Protein 1FCY (pdb70)

InterPro domains:
  IPR000536 Nuclear hormone receptor, ligand-binding domain [PF00104] (228-398)
  IPR000536 Nuclear hormone receptor, ligand-binding domain [PS51843] (185-419)
  IPR000536 Nuclear hormone receptor, ligand-binding domain [SM00430] (232-390)
  IPR001628 Zinc finger, nuclear hormone receptor-type [PF00105] (89-157)
  IPR001628 Zinc finger, nuclear hormone receptor-type [PR00047] (90-106)
  IPR001628 Zinc finger, nuclear hormone receptor-type [PR00047] (106-121)
  IPR001628 Zinc finger, nuclear hormone receptor-type [PR00047] (139-147)
  IPR001628 Zinc finger, nuclear hormone receptor-type [PR00047] (147-155)
  IPR001628 Zinc finger, nuclear hormone receptor-type [PS00031] (90-116)
  IPR001628 Zinc finger, nuclear hormone receptor-type [PS51030] (87-162)
  IPR001628 Zinc finger, nuclear hormone receptor-type [SM00399] (87-158)
  IPR001723 Nuclear hormone receptor [PR00398] (151-161)
  IPR001723 Nuclear hormone receptor [PR00398] (233-254)
  IPR001723 Nuclear hormone receptor [PR00398] (254-270)
  IPR001723 Nuclear hormone receptor [PR00398] (321-336)
  IPR001723 Nuclear hormone receptor [PR00398] (378-395)
  IPR003078 Retinoic acid receptor [PR01292] (62-79)
  IPR003078 Retinoic acid receptor [PR01292] (156-169)
  IPR003078 Retinoic acid receptor [PR01292] (178-202)
  IPR003078 Retinoic acid receptor [PR01292] (203-219)

Organism: Homo sapiens (NCBI:txid9606)

Sequence (236 aa):
ASPQLEELITKVSKAHQETFPSLCQLGKYTTNSSADHRVQLDLGLWDKFSELATKCIIKIVEFAKRLPGFTGLSIADQITLLKAACLDILMLRICTRYTPEQDTMTFSDGLTLNRTQMHNAGFGPLTDLVFAFAGQLLPLEMDDTETGLLSAICLICCGDRMDLEEPEKVDKLQEPLLEALRLYARRRRPSQPYMFPRMLMKITDLRGISTKGAERAITLKMEIPGPMPPLIREMLE

Nearest PDB structures (foldseek):
  1fcx-assembly1_A  TM=1.004E+00  e=7.529E-35  Homo sapiens
  5m24-assembly1_A  TM=1.002E+00  e=1.078E-33  Homo sapiens
  4dm6-assembly2_B  TM=9.921E-01  e=2.923E-31  Homo sapiens
  4jyi-assembly1_A  TM=9.957E-01  e=1.186E-30  Homo sapiens
  3a9e-assembly1_B  TM=9.936E-01  e=2.880E-30  Homo sapiens

Solvent-accessible surface area: 11474 Å² total; per-residue (Å²): 141,37,97,138,16,56,96,16,11,80,99,0,12,109,0,3,84,91,9,16,40,25,48,120,125,30,64,94,93,106,40,140,39,41,25,121,143,107,63,125,25,24,81,51,7,16,90,54,34,6,84,14,18,28,119,21,10,75,88,0,47,82,0,0,107,93,3,56,37,0,81,51,4,34,132,48,0,10,84,30,0,19,58,39,0,4,32,7,0,24,9,1,4,19,3,42,4,23,17,59,141,111,43,14,0,0,17,50,63,0,5,10,1,47,67,27,5,0,22,0,0,2,18,1,123,14,1,61,82,1,4,56,15,0,18,112,14,75,77,5,121,37,39,58,13,0,9,0,0,0,0,0,5,4,0,0,12,14,101,32,157,115,22,110,77,54,143,91,0,65,129,37,34,82,48,4,54,105,0,0,113,51,40,2,101,125,87,26,103,102,76,69,159,16,30,56,125,0,49,123,30,25,97,68,0,80,35,13,12,79,96,7,44,98,22,10,116,58,9,92,149,42,14,118,34,105,9,34,95,64,12,131,96,20,45,179

Radius of gyration: 17.68 Å; Cα contacts (8 Å, |Δi|>4): 300; chains: 1; bounding box: 39×34×53 Å

Foldseek 3Di:
DDPVLVVLLVQLLVLLCVLAPALVPADADEDPPQAPDADQADVVLLVVVLVLLVSSLVSLLSSQVSRPCLVVFPPVQNLLLSLLCVLLLVLLRQLSQADPVQCWTAGPNNYIGHLSSVCRNQCPPLRVVSNVLSVVVVVLVDDSSLSSLLSNLSRLALPGPPGPCSVSSVVSNVSSLVSNQVVSCVVPVPCNCSSVVSNVSSVVSSVSSVVVLVSQVVSCVVHDHDRDPVVVSSSD

Secondary structure (DSSP, 8-state):
--HHHHHHHHHHHHHHHHHS--GGGS--B---TT-SS--S--HHHHHHHHHHHHHHHHHHHHHHHTSTTGGGS-HHHHHHHHHHHHHHHHHHHHHHTEETTTTEEE-TT-BEEEHHHHIIIIIGGGHHHHHHHHHHHGGG---HHHHHHHHHHHHS-TTSTT-S-HHHHHHHHHHHHHHHHHHHHHH-TT-TTHHHHHHHHHHHHHHHHHHHHHHHHHHHTTSSSPPPHHHHHHH-

B-factor: mean 25.99, std 9.24, range [14.48, 106.38]

GO terms:
  GO:0000785 chromatin (C, IDA)
  GO:1990837 sequence-specific double-stranded DNA binding (F, IDA)
  GO:0005654 nucleoplasm (C, TAS)
  GO:0005515 protein binding (F, IPI)
  GO:0032526 response to retinoic acid (P, IDA)
  GO:0048384 retinoic acid receptor signaling pathway (P, IDA)
  GO:0060070 canonical Wnt signaling pathway (P, TAS)
  GO:0008361 regulation of cell size (P, TAS)
  GO:0005654 nucleoplasm (C, IDA)
  GO:0005634 nucleus (C, IDA)
  GO:0005634 nucleus (C, EXP)
  GO:0005737 cytoplasm (C, EXP)

Structure (mmCIF, N/CA/C/O backbone):
data_1FCY
#
_entry.id   1FCY
#
_cell.length_a   59.849
_cell.length_b   59.849
_cell.length_c   155.158
_cell.angle_alpha   90.00
_cell.angle_beta   90.00
_cell.angle_gamma   90.00
#
_symmetry.space_group_name_H-M   'P 41 21 2'
#
loop_
_entity.id
_entity.type
_entity.pdbx_description
1 polymer 'RETINOIC ACID RECEPTOR GAMMA-1'
2 non-polymer '6-(5,5,8,8-TETRAMETHYL-5,6,7,8-TETRAHYDRO-NAPHTALENE-2-CARBONYL)-NAPHTALENE-2-CARBOXYLIC ACID'
3 non-polymer DODECYL-ALPHA-D-MALTOSIDE
4 water water
#
loop_
_atom_site.group_PDB
_atom_site.id
_atom_site.type_symbol
_atom_site.label_atom_id
_atom_site.label_alt_id
_atom_site.label_comp_id
_atom_site.label_asym_id
_atom_site.label_entity_id
_atom_site.label_seq_id
_atom_site.pdbx_PDB_ins_code
_atom_site.Cartn_x
_atom_site.Cartn_y
_atom_site.Cartn_z
_atom_site.occupancy
_atom_site.B_iso_or_equiv
_atom_site.auth_seq_id
_atom_site.auth_comp_id
_atom_site.auth_asym_id
_atom_site.auth_atom_id
_atom_site.pdbx_PDB_model_num
ATOM 1 N N . ALA A 1 1 ? 30.377 0.345 118.016 1.00 43.40 182 ALA A N 1
ATOM 2 C CA . ALA A 1 1 ? 31.714 -0.151 118.382 1.00 44.77 182 ALA A CA 1
ATOM 3 C C . ALA A 1 1 ? 32.631 1.020 118.684 1.00 38.30 182 ALA A C 1
ATOM 4 O O . ALA A 1 1 ? 33.017 1.036 119.857 1.00 40.59 182 ALA A O 1
ATOM 6 N N . SER A 1 2 ? 32.967 1.991 117.881 1.00 35.15 183 SER A N 1
ATOM 7 C CA . SER A 1 2 ? 33.932 2.969 118.327 1.00 31.19 183 SER A CA 1
ATOM 8 C C . SER A 1 2 ? 33.511 4.381 117.939 1.00 25.89 183 SER A C 1
ATOM 9 O O . SER A 1 2 ? 33.333 4.756 116.779 1.00 23.49 183 SER A O 1
ATOM 12 N N . PRO A 1 3 ? 33.313 5.241 118.946 1.00 25.47 184 PRO A N 1
ATOM 13 C CA . PRO A 1 3 ? 32.887 6.630 118.650 1.00 25.96 184 PRO A CA 1
ATOM 14 C C . PRO A 1 3 ? 33.865 7.353 117.743 1.00 23.85 184 PRO A C 1
ATOM 15 O O . PRO A 1 3 ? 33.516 8.145 116.867 1.00 24.95 184 PRO A O 1
ATOM 19 N N . GLN A 1 4 ? 35.166 7.115 117.885 1.00 26.16 185 GLN A N 1
ATOM 20 C CA . GLN A 1 4 ? 36.221 7.722 117.123 1.00 26.24 185 GLN A CA 1
ATOM 21 C C . GLN A 1 4 ? 36.105 7.374 115.653 1.00 23.40 185 GLN A C 1
ATOM 22 O O . GLN A 1 4 ? 36.232 8.201 114.757 1.00 24.30 185 GLN A O 1
ATOM 28 N N . LEU A 1 5 ? 35.772 6.119 115.396 1.00 21.30 186 LEU A N 1
ATOM 29 C CA . LEU A 1 5 ? 35.585 5.681 113.990 1.00 21.00 186 LEU A CA 1
ATOM 30 C C . LEU A 1 5 ? 34.353 6.277 113.371 1.00 19.24 186 LEU A C 1
ATOM 31 O O . LEU A 1 5 ? 34.372 6.664 112.233 1.00 18.76 186 LEU A O 1
ATOM 36 N N . GLU A 1 6 ? 33.278 6.400 114.176 1.00 18.49 187 GLU A N 1
ATOM 37 C CA . GLU A 1 6 ? 32.064 7.004 113.649 1.00 18.61 187 GLU A CA 1
ATOM 38 C C . GLU A 1 6 ? 32.349 8.450 113.274 1.00 19.33 187 GLU A C 1
ATOM 39 O O . GLU A 1 6 ? 31.858 8.973 112.263 1.00 19.87 187 GLU A O 1
ATOM 45 N N . GLU A 1 7 ? 33.101 9.168 114.105 1.00 20.42 188 GLU A N 1
ATOM 46 C CA . GLU A 1 7 ? 33.430 10.561 113.835 1.00 22.49 188 GLU A CA 1
ATOM 47 C C . GLU A 1 7 ? 34.275 10.696 112.583 1.00 21.65 188 GLU A C 1
ATOM 48 O O . GLU A 1 7 ? 34.076 11.616 111.804 1.00 23.43 188 GLU A O 1
ATOM 54 N N . LEU A 1 8 ? 35.178 9.748 112.360 1.00 19.94 189 LEU A N 1
ATOM 55 C CA . LEU A 1 8 ? 36.009 9.764 111.169 1.00 20.14 189 LEU A CA 1
ATOM 56 C C . LEU A 1 8 ? 35.143 9.623 109.913 1.00 19.56 189 LEU A C 1
ATOM 57 O O . LEU A 1 8 ? 35.328 10.302 108.919 1.00 21.63 189 LEU A O 1
ATOM 62 N N . ILE A 1 9 ? 34.184 8.692 110.005 1.00 19.48 190 ILE A N 1
ATOM 63 C CA . ILE A 1 9 ? 33.266 8.511 108.862 1.00 19.43 190 ILE A CA 1
ATOM 64 C C . ILE A 1 9 ? 32.572 9.831 108.537 1.00 20.11 190 ILE A C 1
ATOM 65 O O . ILE A 1 9 ? 32.528 10.235 107.368 1.00 24.09 190 ILE A O 1
ATOM 70 N N . THR A 1 10 ? 32.005 10.489 109.534 1.00 21.52 191 THR A N 1
ATOM 71 C CA . THR A 1 10 ? 31.231 11.724 109.440 1.00 23.26 191 THR A CA 1
ATOM 72 C C . THR A 1 10 ? 32.145 12.796 108.829 1.00 23.34 191 THR A C 1
ATOM 73 O O . THR A 1 10 ? 31.798 13.511 107.872 1.00 24.67 191 THR A O 1
ATOM 77 N N . LYS A 1 11 ? 33.380 12.886 109.363 1.00 22.73 192 LYS A N 1
ATOM 78 C CA . LYS A 1 11 ? 34.308 13.904 108.882 1.00 22.29 192 LYS A CA 1
ATOM 79 C C . LYS A 1 11 ? 34.677 13.705 107.411 1.00 21.57 192 LYS A C 1
ATOM 80 O O . LYS A 1 11 ? 34.687 14.648 106.637 1.00 22.94 192 LYS A O 1
ATOM 86 N N . VAL A 1 1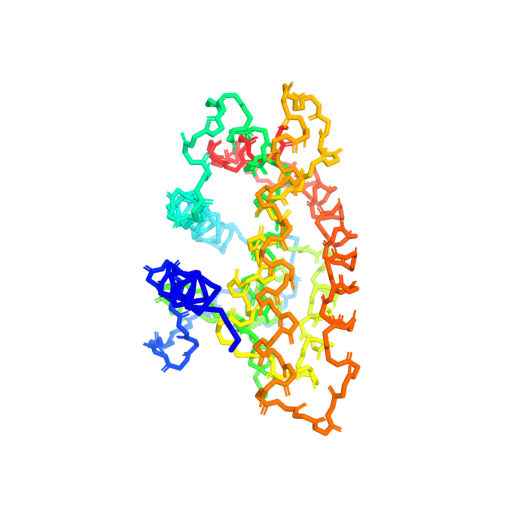2 ? 34.958 12.484 107.017 1.00 20.96 193 VAL A N 1
ATOM 87 C CA . VAL A 1 12 ? 35.365 12.240 105.636 1.00 20.90 193 VAL A CA 1
ATOM 88 C C . VAL A 1 12 ? 34.178 12.441 104.711 1.00 21.78 193 VAL A C 1
ATOM 89 O O . VAL A 1 12 ? 34.319 13.023 103.619 1.00 23.51 193 VAL A O 1
ATOM 93 N N . SER A 1 13 ? 33.007 11.965 105.115 1.00 22.59 194 SER A N 1
ATOM 94 C CA . SER A 1 13 ? 31.816 12.171 104.315 1.00 24.25 194 SER A CA 1
ATOM 95 C C . SER A 1 13 ? 31.543 13.632 104.083 1.00 25.30 194 SER A C 1
ATOM 96 O O . SER A 1 13 ? 31.310 14.044 102.927 1.00 26.89 194 SER A O 1
ATOM 99 N N . LYS A 1 14 ? 31.575 14.434 105.130 1.00 24.44 195 LYS A N 1
ATOM 100 C CA . LYS A 1 14 ? 31.330 15.888 104.975 1.00 25.66 195 LYS A CA 1
ATOM 101 C C . LYS A 1 14 ? 32.393 16.539 104.112 1.00 24.33 195 LYS A C 1
ATOM 102 O O . LYS A 1 14 ? 32.092 17.381 103.251 1.00 24.56 195 LYS A O 1
ATOM 113 N N . ALA A 1 15 ? 33.671 16.147 104.285 1.00 22.99 196 ALA A N 1
ATOM 114 C CA . ALA A 1 15 ? 34.724 16.754 103.457 1.00 22.42 196 ALA A CA 1
ATOM 115 C C . ALA A 1 15 ? 34.520 16.457 101.975 1.00 22.14 196 ALA A C 1
ATOM 116 O O . ALA A 1 15 ? 34.736 17.305 101.108 1.00 21.36 196 ALA A O 1
ATOM 118 N N . HIS A 1 16 ? 34.097 15.236 101.685 1.00 22.55 197 HIS A N 1
ATOM 119 C CA . HIS A 1 16 ? 33.802 14.873 100.297 1.00 23.27 197 HIS A CA 1
ATOM 120 C C . HIS A 1 16 ? 32.649 15.687 99.748 1.00 23.22 197 HIS A C 1
ATOM 121 O O . HIS A 1 16 ? 32.754 16.293 98.676 1.00 22.34 197 HIS A O 1
ATOM 128 N N . GLN A 1 17 ? 31.574 15.691 100.512 1.00 24.11 198 GLN A N 1
ATOM 129 C CA . GLN A 1 17 ? 30.373 16.377 99.968 1.00 27.84 198 GLN A CA 1
ATOM 130 C C . GLN A 1 17 ? 30.667 17.851 99.758 1.00 25.21 198 GLN A C 1
ATOM 131 O O . GLN A 1 17 ? 30.215 18.430 98.742 1.00 26.51 198 GLN A O 1
ATOM 137 N N . GLU A 1 18 ? 31.431 18.450 100.675 1.00 23.47 199 GLU A N 1
ATOM 138 C CA . GLU A 1 18 ? 31.676 19.896 100.609 1.00 23.03 199 GLU A CA 1
ATOM 139 C C . GLU A 1 18 ? 32.715 20.246 99.573 1.00 20.88 199 GLU A C 1
ATOM 140 O O . GLU A 1 18 ? 32.861 21.458 99.258 1.00 25.55 199 GLU A O 1
ATOM 146 N N . THR A 1 19 ? 33.406 19.279 98.998 1.00 19.28 200 THR A N 1
ATOM 147 C CA . THR A 1 19 ? 34.349 19.525 97.898 1.00 19.33 200 THR A CA 1
ATOM 148 C C . THR A 1 19 ? 33.923 18.881 96.593 1.00 19.32 200 THR A C 1
ATOM 149 O O . THR A 1 19 ? 34.664 18.964 95.590 1.00 19.68 200 THR A O 1
ATOM 153 N N . PHE A 1 20 ? 32.755 18.252 96.563 1.00 19.61 201 PHE A N 1
ATOM 154 C CA . PHE A 1 20 ? 32.303 17.480 95.423 1.00 19.77 201 PHE A CA 1
ATOM 155 C C . PHE A 1 20 ? 30.800 17.320 95.418 1.00 20.59 201 PHE A C 1
ATOM 156 O O . PHE A 1 20 ? 30.247 16.412 95.968 1.00 25.00 201 PHE A O 1
ATOM 164 N N . PRO A 1 21 ? 30.097 18.255 94.790 1.00 24.14 202 PRO A N 1
ATOM 165 C CA . PRO A 1 21 ? 28.633 18.107 94.736 1.00 26.63 202 PRO A CA 1
ATOM 166 C C . PRO A 1 21 ? 28.139 16.824 94.060 1.00 25.02 202 PRO A C 1
ATOM 167 O O . PRO A 1 21 ? 28.760 16.308 93.174 1.00 25.46 202 PRO A O 1
ATOM 171 N N . SER A 1 22 ? 26.972 16.363 94.541 1.00 31.38 203 SER A N 1
ATOM 172 C CA . SER A 1 22 ? 26.401 15.143 93.996 1.00 33.53 203 SER A CA 1
ATOM 173 C C . SER A 1 22 ? 25.686 15.555 92.708 1.00 33.90 203 SER A C 1
ATOM 174 O O . SER A 1 22 ? 25.290 16.704 92.581 1.00 34.24 203 SER A O 1
ATOM 177 N N . LEU A 1 23 ? 25.605 14.532 91.867 1.00 34.44 204 LEU A N 1
ATOM 178 C CA . LEU A 1 23 ? 25.007 14.632 90.538 1.00 34.85 204 LEU A CA 1
ATOM 179 C C . LEU A 1 23 ? 23.618 15.228 90.711 1.00 39.56 204 LEU A C 1
ATOM 180 O O . LEU A 1 23 ? 23.146 16.094 89.978 1.00 44.20 204 LEU A O 1
ATOM 185 N N . CYS A 1 24 ? 22.943 14.735 91.749 1.00 42.54 205 CYS A N 1
ATOM 186 C CA . CYS A 1 24 ? 21.570 15.169 91.978 1.00 46.96 205 CYS A CA 1
ATOM 187 C C . CYS A 1 24 ? 21.444 16.646 92.326 1.00 47.75 205 CYS A C 1
ATOM 188 O O . CYS A 1 24 ? 20.381 17.214 92.047 1.00 52.30 205 CYS A O 1
ATOM 191 N N . GLN A 1 25 ? 22.435 17.258 92.923 1.00 46.41 206 GLN A N 1
ATOM 192 C CA . GLN A 1 25 ? 22.453 18.626 93.385 1.00 46.10 206 GLN A CA 1
ATOM 193 C C . GLN A 1 25 ? 22.808 19.605 92.268 1.00 43.54 206 GLN A C 1
ATOM 194 O O . GLN A 1 25 ? 22.684 20.812 92.457 1.00 50.01 206 GLN A O 1
ATOM 200 N N . LEU A 1 26 ? 23.276 19.074 91.132 1.00 38.60 207 LEU A N 1
ATOM 201 C CA . LEU A 1 26 ? 23.722 20.015 90.102 1.00 34.58 207 LEU A CA 1
ATOM 202 C C . LEU A 1 26 ? 22.708 20.338 89.027 1.00 34.14 207 LEU A C 1
ATOM 203 O O . LEU A 1 26 ? 21.967 19.463 88.574 1.00 38.55 207 LEU A O 1
ATOM 208 N N . GLY A 1 27 ? 22.703 21.598 88.603 1.00 35.61 208 GLY A N 1
ATOM 209 C CA . GLY A 1 27 ? 21.858 22.034 87.516 1.00 34.56 208 GLY A CA 1
ATOM 210 C C . GLY A 1 27 ? 22.682 21.831 86.242 1.00 33.53 208 GLY A C 1
ATOM 211 O O . GLY A 1 27 ? 23.671 22.477 85.900 1.00 32.00 208 GLY A O 1
ATOM 212 N N . LYS A 1 28 ? 22.235 20.823 85.505 1.00 31.10 209 LYS A N 1
ATOM 213 C CA . LYS A 1 28 ? 22.964 20.364 84.333 1.00 29.21 209 LYS A CA 1
ATOM 214 C C . LYS A 1 28 ? 22.781 21.368 83.206 1.00 29.14 209 LYS A C 1
ATOM 215 O O . LYS A 1 28 ? 21.719 21.951 83.033 1.00 33.35 209 LYS A O 1
ATOM 221 N N . TYR A 1 29 ? 23.797 21.548 82.388 1.00 26.61 210 TYR A N 1
ATOM 222 C CA . TYR A 1 29 ? 23.619 22.274 81.116 1.00 26.79 210 TYR A CA 1
ATOM 223 C C . TYR A 1 29 ? 24.506 21.596 80.084 1.00 25.29 210 TYR A C 1
ATOM 224 O O . TYR A 1 29 ? 25.437 20.851 80.427 1.00 23.82 210 TYR A O 1
ATOM 233 N N . THR A 1 30 ? 24.300 21.887 78.804 1.00 25.36 211 THR A N 1
ATOM 234 C CA . THR A 1 30 ? 24.996 21.253 77.734 1.00 24.63 211 THR A CA 1
ATOM 235 C C . THR A 1 30 ? 25.689 22.243 76.819 1.00 24.24 211 THR A C 1
ATOM 236 O O . THR A 1 30 ? 25.526 23.466 76.943 1.00 25.53 211 THR A O 1
ATOM 240 N N . THR A 1 31 ? 26.467 21.708 75.895 1.00 23.45 212 THR A N 1
ATOM 241 C CA . THR A 1 31 ? 27.076 22.462 74.812 1.00 24.51 212 THR A CA 1
ATOM 242 C C . THR A 1 31 ? 26.830 21.750 73.501 1.00 23.90 212 THR A C 1
ATOM 243 O O . THR A 1 31 ? 26.692 20.525 73.522 1.00 25.78 212 THR A O 1
ATOM 247 N N . ASN A 1 32 ? 26.760 22.477 72.379 1.00 25.58 213 ASN A N 1
ATOM 248 C CA . ASN A 1 32 ? 26.655 21.804 71.078 1.00 25.86 213 ASN A CA 1
ATOM 249 C C . ASN A 1 32 ? 28.027 21.646 70.433 1.00 26.00 213 ASN A C 1
ATOM 250 O O . ASN A 1 32 ? 28.136 21.248 69.265 1.00 28.18 213 ASN A O 1
ATOM 255 N N . SER A 1 33 ? 29.127 21.912 71.112 1.00 25.49 214 SER A N 1
ATOM 256 C CA . SER A 1 33 ? 30.435 21.774 70.504 1.00 26.74 214 SER A CA 1
ATOM 257 C C . SER A 1 33 ? 30.780 20.314 70.176 1.00 26.30 214 SER A C 1
ATOM 258 O O . SER A 1 33 ? 30.701 19.464 71.046 1.00 25.81 214 SER A O 1
ATOM 261 N N . SER A 1 34 ? 31.180 20.093 68.953 1.00 28.99 215 SER A N 1
ATOM 262 C CA . SER A 1 34 ? 31.579 18.827 68.351 1.00 28.20 215 SER A CA 1
ATOM 263 C C . SER A 1 34 ? 30.866 17.627 68.950 1.00 28.15 215 SER A C 1
ATOM 264 O O . SER A 1 34 ? 31.485 16.720 69.551 1.00 34.82 215 SER A O 1
ATOM 269 N N . ALA A 1 35 ? 29.540 17.657 68.844 1.00 32.21 216 ALA A N 1
ATOM 270 C CA . ALA A 1 35 ? 28.673 16.840 69.690 1.00 32.27 216 ALA A CA 1
ATOM 271 C C . ALA A 1 35 ? 28.367 15.501 69.022 1.00 34.94 216 ALA A C 1
ATOM 272 O O . ALA A 1 35 ? 28.008 14.528 69.704 1.00 35.40 216 ALA A O 1
ATOM 274 N N . ASP A 1 36 ? 28.484 15.450 67.706 1.00 37.00 217 ASP A N 1
ATOM 275 C CA . ASP A 1 36 ? 27.978 14.277 66.999 1.00 39.55 217 ASP A CA 1
ATOM 276 C C . ASP A 1 36 ? 29.081 13.497 66.275 1.00 39.56 217 ASP A C 1
ATOM 277 O O . ASP A 1 36 ? 28.772 12.426 65.734 1.00 48.03 217 ASP A O 1
ATOM 282 N N . HIS A 1 37 ? 30.326 13.986 66.226 1.00 37.04 218 HIS A N 1
ATOM 283 C CA . HIS A 1 37 ? 31.397 13.227 65.568 1.00 36.28 218 HIS A CA 1
ATOM 284 C C . HIS A 1 37 ? 32.705 13.343 66.356 1.00 31.59 218 HIS A C 1
ATOM 285 O O . HIS A 1 37 ? 33.032 14.415 66.861 1.00 29.98 218 HIS A O 1
ATOM 298 N N . ARG A 1 38 ? 33.463 12.267 66.530 1.00 27.78 219 ARG A N 1
ATOM 299 C CA . ARG A 1 38 ? 34.767 12.319 67.186 1.00 27.16 219 ARG A CA 1
ATOM 300 C C . ARG A 1 38 ? 35.790 12.968 66.255 1.00 25.96 219 ARG A C 1
ATOM 301 O O . ARG A 1 38 ? 35.879 12.717 65.044 1.00 29.32 219 ARG A O 1
ATOM 309 N N . VAL A 1 39 ? 36.586 13.822 66.846 1.00 24.93 220 VAL A N 1
ATOM 310 C CA . VAL A 1 39 ? 37.725 14.491 66.275 1.00 25.14 220 VAL A CA 1
ATOM 311 C C . VAL A 1 39 ? 38.939 14.362 67.201 1.00 24.44 220 VAL A C 1
ATOM 312 O O . VAL A 1 39 ? 38.822 13.985 68.354 1.00 23.52 220 VAL A O 1
ATOM 316 N N . GLN A 1 40 ? 40.109 14.67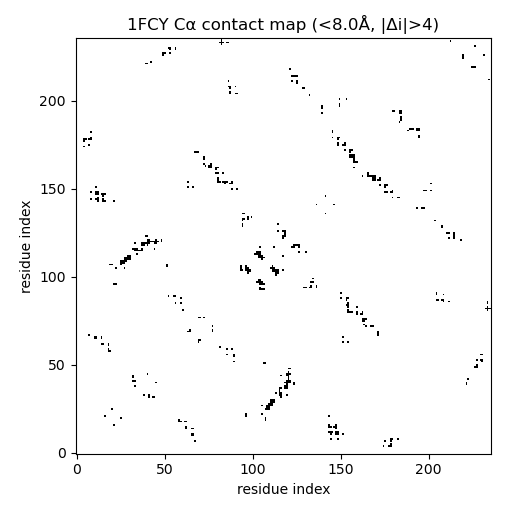7 66.668 1.00 25.78 221 GLN A N 1
ATOM 317 C CA . GLN A 1 40 ? 41.306 14.525 67.462 1.00 26.57 221 GLN A CA 1
ATOM 318 C C . GLN A 1 40 ? 41.230 15.325 68.769 1.00 26.53 221 GLN A C 1
ATOM 319 O O . GLN A 1 40 ? 41.513 14.771 69.833 1.00 25.08 221 GLN A O 1
ATOM 325 N N . LEU A 1 41 ? 40.839 16.585 68.665 1.00 24.97 222 LEU A N 1
ATOM 326 C CA . LEU A 1 41 ? 40.712 17.472 69.817 1.00 24.02 222 LEU A CA 1
ATOM 327 C C . LEU A 1 41 ? 39.888 18.702 69.429 1.00 25.81 222 LEU A C 1
ATOM 328 O O . LEU A 1 41 ? 40.165 19.326 68.425 1.00 29.25 222 LEU A O 1
ATOM 333 N N . ASP A 1 42 ? 38.896 19.043 70.228 1.00 22.52 223 ASP A N 1
ATOM 334 C CA . ASP A 1 42 ? 38.161 20.302 70.067 1.00 22.51 223 ASP A CA 1
ATOM 335 C C . ASP A 1 42 ? 38.712 21.255 71.114 1.00 22.65 223 ASP A C 1
ATOM 336 O O . ASP A 1 42 ? 38.605 21.063 72.331 1.00 22.41 223 ASP A O 1
ATOM 341 N N . LEU A 1 43 ? 39.369 22.300 70.659 1.00 23.48 224 LEU A N 1
ATOM 342 C CA . LEU A 1 43 ? 40.086 23.169 71.582 1.00 24.39 224 LEU A CA 1
ATOM 343 C C . LEU A 1 43 ? 39.157 23.929 72.517 1.00 23.34 224 LEU A C 1
ATOM 344 O O . LEU A 1 43 ? 39.591 24.194 73.652 1.00 23.86 224 LEU A O 1
ATOM 349 N N . GLY A 1 44 ? 37.948 24.246 72.079 1.00 23.32 225 GLY A N 1
ATOM 350 C CA . GLY A 1 44 ? 37.017 24.922 73.004 1.00 23.39 225 GLY A CA 1
ATOM 351 C C . GLY A 1 44 ? 36.638 23.941 74.128 1.00 22.50 225 GLY A C 1
ATOM 352 O O . GLY A 1 44 ? 36.567 24.381 75.283 1.00 23.55 225 GLY A O 1
ATOM 353 N N . LEU A 1 45 ? 36.386 22.662 73.813 1.00 21.53 226 LEU A N 1
ATOM 354 C CA . LEU A 1 45 ? 36.097 21.722 74.886 1.00 19.61 226 LEU A CA 1
ATOM 355 C C . LEU A 1 45 ? 37.351 21.483 75.727 1.00 19.17 226 LEU A C 1
ATOM 356 O O . LEU A 1 45 ? 37.217 21.393 76.965 1.00 19.17 226 LEU A O 1
ATOM 361 N N . TRP A 1 46 ? 38.520 21.387 75.147 1.00 19.63 227 TRP A N 1
ATOM 362 C CA . TRP A 1 46 ? 39.741 21.234 75.950 1.00 19.15 227 TRP A CA 1
ATOM 363 C C . TRP A 1 46 ? 39.904 22.394 76.913 1.00 20.02 227 TRP A C 1
ATOM 364 O O . TRP A 1 46 ? 40.222 22.202 78.063 1.00 20.25 227 TRP A O 1
ATOM 375 N N . ASP A 1 47 ? 39.701 23.618 76.459 1.00 22.08 228 ASP A N 1
ATOM 376 C CA . ASP A 1 47 ? 39.886 24.760 77.360 1.00 23.54 228 ASP A CA 1
ATOM 377 C C . ASP A 1 47 ? 38.935 24.667 78.522 1.00 23.00 228 ASP A C 1
ATOM 378 O O . ASP A 1 47 ? 39.329 24.868 79.665 1.00 23.90 228 ASP A O 1
ATOM 383 N N . LYS A 1 48 ? 37.673 24.345 78.302 1.00 21.59 229 LYS A N 1
ATOM 384 C CA . LYS A 1 48 ? 36.768 24.218 79.442 1.00 21.47 229 LYS A CA 1
ATOM 385 C C . LYS A 1 48 ? 37.094 23.026 80.331 1.00 19.91 229 LYS A C 1
ATOM 386 O O . LYS A 1 48 ? 37.047 23.153 81.559 1.00 20.12 229 LYS A O 1
ATOM 394 N N . PHE A 1 49 ? 37.414 21.884 79.723 1.00 19.44 230 PHE A N 1
ATOM 395 C CA . PHE A 1 49 ? 37.746 20.649 80.475 1.00 18.10 230 PHE A CA 1
ATOM 396 C C . PHE A 1 49 ? 38.920 20.887 81.398 1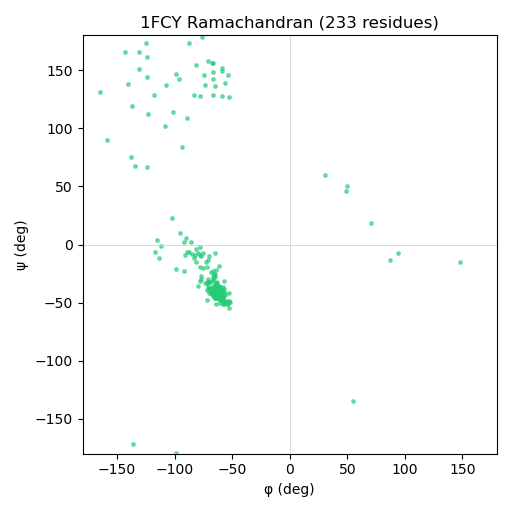.00 17.82 230 PHE A C 1
ATOM 397 O O . PHE A 1 49 ? 38.958 20.525 82.562 1.00 18.08 230 PHE A O 1
ATOM 405 N N . SER A 1 50 ? 39.948 21.524 80.819 1.00 18.92 231 SER A N 1
ATOM 406 C CA . SER A 1 50 ? 41.177 21.720 81.573 1.00 19.18 231 SER A CA 1
ATOM 407 C C . SER A 1 50 ? 40.977 22.739 82.669 1.00 19.16 231 SER A C 1
ATOM 408 O O . SER A 1 50 ? 41.571 22.586 83.744 1.00 18.69 231 SER A O 1
ATOM 411 N N . GLU A 1 51 ? 40.172 23.774 82.461 1.00 19.06 232 GLU A N 1
ATOM 412 C CA . GLU A 1 51 ? 39.807 24.692 83.515 1.00 19.43 232 GLU A CA 1
ATOM 413 C C . GLU A 1 51 ? 39.066 24.001 84.660 1.00 18.97 232 GLU A C 1
ATOM 414 O O . GLU A 1 51 ? 39.355 24.223 85.852 1.00 20.13 232 GLU A O 1
ATOM 425 N N . LEU A 1 52 ? 38.120 23.162 84.299 1.00 17.60 233 LEU A N 1
ATOM 426 C CA . LEU A 1 52 ? 37.383 22.405 85.304 1.00 17.67 233 LEU A CA 1
ATOM 427 C C . LEU A 1 52 ? 38.303 21.436 86.041 1.00 17.29 233 LEU A C 1
ATOM 428 O O . LEU A 1 52 ? 38.167 21.251 87.268 1.00 17.58 233 LEU A O 1
ATOM 433 N N . ALA A 1 53 ? 39.255 20.808 85.359 1.00 17.08 234 ALA A N 1
ATOM 434 C CA . ALA A 1 53 ? 40.231 19.942 86.033 1.00 16.95 234 ALA A CA 1
ATOM 435 C C . ALA A 1 53 ? 41.047 20.730 87.049 1.00 16.45 234 ALA A C 1
ATOM 436 O O . ALA A 1 53 ? 41.238 20.252 88.167 1.00 17.55 234 ALA A O 1
ATOM 438 N N . THR A 1 54 ? 41.591 21.898 86.693 1.00 16.66 235 THR A N 1
ATOM 439 C CA . THR A 1 54 ? 42.295 22.721 87.673 1.00 17.67 235 THR A CA 1
ATOM 440 C C . THR A 1 54 ? 41.463 22.971 88.911 1.00 17.12 235 THR A C 1
ATOM 441 O O . THR A 1 54 ? 41.909 22.854 90.058 1.00 17.22 235 THR A O 1
ATOM 445 N N . LYS A 1 55 ? 40.219 23.399 88.721 1.00 17.18 236 LYS A N 1
ATOM 446 C CA . LYS A 1 55 ? 39.369 23.688 89.863 1.00 17.75 236 LYS A CA 1
ATOM 447 C C . LYS A 1 55 ? 39.179 22.452 90.746 1.00 18.12 236 LYS A C 1
ATOM 448 O O . LYS A 1 55 ? 39.202 22.570 91.964 1.00 18.65 236 LYS A O 1
ATOM 454 N N . CYS A 1 56 ? 38.983 21.306 90.070 1.00 17.20 237 CYS A N 1
ATOM 455 C CA . CYS A 1 56 ? 38.837 20.065 90.889 1.00 16.89 237 CYS A CA 1
ATOM 456 C C . CYS A 1 56 ? 40.093 19.633 91.604 1.00 16.35 237 CYS A C 1
ATOM 457 O O . CYS A 1 56 ? 40.037 19.141 92.699 1.00 16.94 237 CYS A O 1
ATOM 460 N N . ILE A 1 57 ? 41.278 19.904 90.987 1.00 16.98 238 ILE A N 1
ATOM 461 C CA . ILE A 1 57 ? 42.528 19.633 91.705 1.00 16.36 238 ILE A CA 1
ATOM 462 C C . ILE A 1 57 ? 42.559 20.444 93.018 1.00 15.97 238 ILE A C 1
ATOM 463 O O . ILE A 1 57 ? 42.924 19.884 94.050 1.00 17.09 238 ILE A O 1
ATOM 468 N N . ILE A 1 58 ? 42.202 21.704 92.974 1.00 17.26 239 ILE A N 1
ATOM 469 C CA . ILE A 1 58 ? 42.176 22.516 94.189 1.00 18.61 239 ILE A CA 1
ATOM 470 C C . ILE A 1 58 ? 41.172 21.945 95.158 1.00 18.36 239 ILE A C 1
ATOM 471 O O . ILE A 1 58 ? 41.468 21.874 96.345 1.00 18.79 239 ILE A O 1
ATOM 476 N N . LYS A 1 59 ? 40.017 21.468 94.754 1.00 18.15 240 LYS A N 1
ATOM 477 C CA . LYS A 1 59 ? 39.049 20.855 95.634 1.00 17.74 240 LYS A CA 1
ATOM 478 C C . LYS A 1 59 ? 39.611 19.562 96.215 1.00 16.62 240 LYS A C 1
ATOM 479 O O . LYS A 1 59 ? 39.314 19.282 97.398 1.00 17.23 240 LYS A O 1
ATOM 485 N N . ILE A 1 60 ? 40.372 18.767 95.480 1.00 16.29 241 ILE A N 1
ATOM 486 C CA . ILE A 1 60 ? 40.954 17.554 96.019 1.00 16.04 241 ILE A CA 1
ATOM 487 C C . ILE A 1 60 ? 41.995 17.890 97.078 1.00 16.65 241 ILE A C 1
ATOM 488 O O . ILE A 1 60 ? 42.088 17.207 98.117 1.00 16.53 241 ILE A O 1
ATOM 493 N N . VAL A 1 61 ? 42.800 18.914 96.889 1.00 17.05 242 VAL A N 1
ATOM 494 C CA . VAL A 1 61 ? 43.706 19.387 97.911 1.00 17.25 242 VAL A CA 1
ATOM 495 C C . VAL A 1 61 ? 42.943 19.801 99.173 1.00 17.12 242 VAL A C 1
ATOM 496 O O . VAL A 1 61 ? 43.328 19.425 100.281 1.00 17.94 242 VAL A O 1
ATOM 500 N N . GLU A 1 62 ? 41.837 20.536 98.992 1.00 17.24 243 GLU A N 1
ATOM 501 C CA . GLU A 1 62 ? 41.004 20.966 100.130 1.00 17.91 243 GLU A CA 1
ATOM 502 C C . GLU A 1 62 ? 40.439 19.767 100.873 1.00 17.41 243 GLU A C 1
ATOM 503 O O . GLU A 1 62 ? 40.412 19.725 102.112 1.00 18.68 243 GLU A O 1
ATOM 514 N N . PHE A 1 63 ? 39.957 18.789 100.101 1.00 16.74 244 PHE A N 1
ATOM 515 C CA . PHE A 1 63 ? 39.477 17.537 100.682 1.00 16.27 244 PHE A CA 1
ATOM 516 C C . PHE A 1 63 ? 40.578 16.860 101.509 1.00 16.21 244 PHE A C 1
ATOM 517 O O . PHE A 1 63 ? 40.356 16.466 102.652 1.00 17.24 244 PHE A O 1
ATOM 525 N N . ALA A 1 64 ? 41.749 16.749 100.877 1.00 16.83 245 ALA A N 1
ATOM 526 C CA . ALA A 1 64 ? 42.877 16.074 101.553 1.00 16.48 245 ALA A CA 1
ATOM 527 C C . ALA A 1 64 ? 43.181 16.722 102.895 1.00 18.14 245 ALA A C 1
ATOM 528 O O . ALA A 1 64 ? 43.393 16.022 103.905 1.00 17.67 245 ALA A O 1
ATOM 530 N N . LYS A 1 65 ? 43.188 18.048 102.911 1.00 18.99 246 LYS A N 1
ATOM 531 C CA . LYS A 1 65 ? 43.574 18.736 104.179 1.00 19.59 246 LYS A CA 1
ATOM 532 C C . LYS A 1 65 ? 42.535 18.607 105.265 1.00 20.37 246 LYS A C 1
ATOM 533 O O . LYS A 1 65 ? 42.839 18.884 106.412 1.00 22.05 246 LYS A O 1
ATOM 539 N N . ARG A 1 66 ? 41.332 18.165 104.939 1.00 20.30 247 ARG A N 1
ATOM 540 C CA . ARG A 1 66 ? 40.306 17.860 105.918 1.00 21.46 247 ARG A CA 1
ATOM 541 C C . ARG A 1 66 ? 40.343 16.435 106.425 1.00 20.12 247 ARG A C 1
ATOM 542 O O . ARG A 1 66 ? 39.568 16.065 107.312 1.00 23.77 247 ARG A O 1
ATOM 550 N N . LEU A 1 67 ? 41.209 15.587 105.847 1.00 19.23 248 LEU A N 1
ATOM 551 C CA . LEU A 1 67 ? 41.307 14.217 106.314 1.00 20.00 248 LEU A CA 1
ATOM 552 C C . LEU A 1 67 ? 42.122 14.164 107.591 1.00 19.73 248 LEU A C 1
ATOM 553 O O . LEU A 1 67 ? 43.232 14.680 107.607 1.00 20.18 248 LEU A O 1
ATOM 558 N N . PRO A 1 68 ? 41.597 13.555 108.637 1.00 23.58 249 PRO A N 1
ATOM 559 C CA . PRO A 1 68 ? 42.337 13.543 109.881 1.00 25.62 249 PRO A CA 1
ATOM 560 C C . PRO A 1 68 ? 43.782 13.026 109.719 1.00 24.17 249 PRO A C 1
ATOM 561 O O . PRO A 1 68 ? 44.053 12.028 109.078 1.00 25.55 249 PRO A O 1
ATOM 565 N N . GLY A 1 69 ? 44.684 13.883 110.229 1.00 24.57 250 GLY A N 1
ATOM 566 C CA . GLY A 1 69 ? 46.088 13.615 110.244 1.00 22.46 250 GLY A CA 1
ATOM 567 C C . GLY A 1 69 ? 46.859 14.023 109.016 1.00 21.19 250 GLY A C 1
ATOM 568 O O . GLY A 1 69 ? 48.087 14.078 109.035 1.00 22.57 250 GLY A O 1
ATOM 569 N N . PHE A 1 70 ? 46.199 14.356 107.904 1.00 20.99 251 PHE A N 1
ATOM 570 C CA . PHE A 1 70 ? 46.919 14.622 106.676 1.00 19.56 251 PHE A CA 1
ATOM 571 C C . PHE A 1 70 ? 47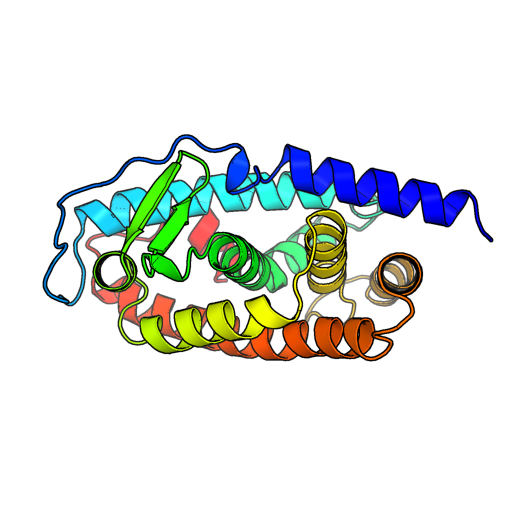.876 15.797 106.830 1.00 20.15 251 PHE A C 1
ATOM 572 O O . PHE A 1 70 ? 49.023 15.773 106.383 1.00 20.94 251 PHE A O 1
ATOM 580 N N . THR A 1 71 ? 47.403 16.876 107.506 1.00 20.46 252 THR A N 1
ATOM 581 C CA . THR A 1 71 ? 48.261 18.058 107.695 1.00 22.22 252 THR A CA 1
ATOM 582 C C . THR A 1 71 ? 49.335 17.860 108.745 1.00 22.74 252 THR A C 1
ATOM 583 O O . THR A 1 71 ? 50.230 18.698 108.892 1.00 25.90 252 THR A O 1
ATOM 587 N N . GLY A 1 72 ? 49.305 16.751 109.474 1.00 23.58 253 GLY A N 1
ATOM 588 C CA . GLY A 1 72 ? 50.416 16.389 110.331 1.00 25.34 253 GLY A CA 1
ATOM 589 C C . GLY A 1 72 ? 51.524 15.631 109.621 1.00 24.62 253 GLY A C 1
ATOM 590 O O . GLY A 1 72 ? 52.595 15.425 110.225 1.00 27.38 253 GLY A O 1
ATOM 591 N N . LEU A 1 73 ? 51.348 15.213 108.361 1.00 22.44 254 LEU A N 1
ATOM 592 C CA . LEU A 1 73 ? 52.449 14.724 107.530 1.00 21.88 254 LEU A CA 1
ATOM 593 C C . LEU A 1 73 ? 53.331 15.892 107.146 1.00 21.98 254 LEU A C 1
ATOM 594 O O . LEU A 1 73 ? 52.913 17.033 107.128 1.00 23.55 254 LEU A O 1
ATOM 599 N N . SER A 1 74 ? 54.557 15.643 106.804 1.00 22.74 255 SER A N 1
ATOM 600 C CA . SER A 1 74 ? 55.397 16.706 106.277 1.00 23.36 255 SER A CA 1
ATOM 601 C C . SER A 1 74 ? 54.771 17.318 105.016 1.00 22.34 255 SER A C 1
ATOM 602 O O . SER A 1 74 ? 54.032 16.657 104.272 1.00 20.25 255 SER A O 1
ATOM 605 N N . ILE A 1 75 ? 55.065 18.578 104.765 1.00 21.51 256 ILE A N 1
ATOM 606 C CA . ILE A 1 75 ? 54.508 19.219 103.554 1.00 20.97 256 ILE A CA 1
ATOM 607 C C . ILE A 1 75 ? 54.990 18.496 102.304 1.00 19.93 256 ILE A C 1
ATOM 608 O O . ILE A 1 75 ? 54.209 18.274 101.398 1.00 19.78 256 ILE A O 1
ATOM 613 N N . ALA A 1 76 ? 56.244 18.028 102.353 1.00 20.13 257 ALA A N 1
ATOM 614 C CA . ALA A 1 76 ? 56.737 17.237 101.230 1.00 19.87 257 ALA A CA 1
ATOM 615 C C . ALA A 1 76 ? 55.908 15.982 101.011 1.00 18.25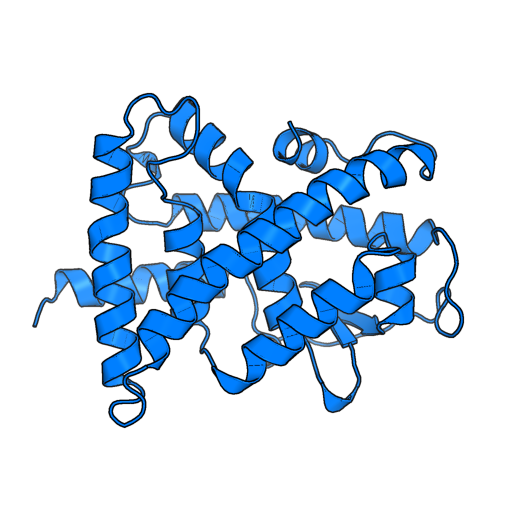 257 ALA A C 1
ATOM 616 O O . ALA A 1 76 ? 55.542 15.645 99.877 1.00 18.77 257 ALA A O 1
ATOM 618 N N . ASP A 1 77 ? 55.634 15.236 102.071 1.00 19.03 258 ASP A N 1
ATOM 619 C CA . ASP A 1 77 ? 54.786 14.041 101.920 1.00 19.20 258 ASP A CA 1
ATOM 620 C C . ASP A 1 77 ? 53.362 14.383 101.480 1.00 19.23 258 ASP A C 1
ATOM 621 O O . ASP A 1 77 ? 52.783 13.619 100.693 1.00 18.25 258 ASP A O 1
ATOM 626 N N . GLN A 1 78 ? 52.745 15.457 101.978 1.00 18.07 259 GLN A N 1
ATOM 627 C CA . GLN A 1 78 ? 51.425 15.886 101.495 1.00 18.03 259 GLN A CA 1
ATOM 628 C C . GLN A 1 78 ? 51.457 16.056 99.986 1.00 16.50 259 GLN A C 1
ATOM 629 O O . GLN A 1 78 ? 50.592 15.582 99.263 1.00 16.31 259 GLN A O 1
ATOM 635 N N . ILE A 1 79 ? 52.462 16.785 99.490 1.00 17.18 260 ILE A N 1
ATOM 636 C CA . ILE A 1 79 ? 52.614 17.042 98.069 1.00 17.07 260 ILE A CA 1
ATOM 637 C C . ILE A 1 79 ? 52.894 15.742 97.303 1.00 16.81 260 ILE A C 1
ATOM 638 O O . ILE A 1 79 ? 52.283 15.501 96.242 1.00 16.74 260 ILE A O 1
ATOM 643 N N . THR A 1 80 ? 53.747 14.874 97.796 1.00 17.14 261 THR A N 1
ATOM 644 C CA . THR A 1 80 ? 53.975 13.578 97.112 1.00 17.86 261 THR A CA 1
ATOM 645 C C . THR A 1 80 ? 52.709 12.757 97.000 1.00 17.29 261 THR A C 1
ATOM 646 O O . THR A 1 80 ? 52.416 12.213 95.931 1.00 17.00 261 THR A O 1
ATOM 650 N N . LEU A 1 81 ? 51.934 12.675 98.075 1.00 16.10 262 LEU A N 1
ATOM 651 C CA . LEU A 1 81 ? 50.700 11.921 98.004 1.00 16.40 262 LEU A CA 1
ATOM 652 C C . LEU A 1 81 ? 49.727 12.560 97.033 1.00 15.88 262 LEU A C 1
ATOM 653 O O . LEU A 1 81 ? 49.069 11.827 96.277 1.00 15.83 262 LEU A O 1
ATOM 658 N N . LEU A 1 82 ? 49.564 13.872 97.037 1.00 15.47 263 LEU A N 1
ATOM 659 C CA . LEU A 1 82 ? 48.646 14.528 96.114 1.00 15.64 263 LEU A CA 1
ATOM 660 C C . LEU A 1 82 ? 49.103 14.315 94.672 1.00 15.81 263 LEU A C 1
ATOM 661 O O . LEU A 1 82 ? 48.256 14.012 93.825 1.00 16.48 263 LEU A O 1
ATOM 666 N N . LYS A 1 83 ? 50.395 14.470 94.370 1.00 15.81 264 LYS A N 1
ATOM 667 C CA . LYS A 1 83 ? 50.840 14.237 93.023 1.00 16.58 264 LYS A CA 1
ATOM 668 C C . LYS A 1 83 ? 50.565 12.808 92.577 1.00 16.53 264 LYS A C 1
ATOM 669 O O . LYS A 1 83 ? 50.273 12.596 91.395 1.00 17.81 264 LYS A O 1
ATOM 675 N N . ALA A 1 84 ? 50.706 11.861 93.491 1.00 15.91 265 ALA A N 1
ATOM 676 C CA . ALA A 1 84 ? 50.588 10.462 93.086 1.00 16.23 265 ALA A CA 1
ATOM 677 C C . ALA A 1 84 ? 49.141 10.043 92.890 1.00 16.09 265 ALA A C 1
ATOM 678 O O . ALA A 1 84 ? 48.924 9.116 92.130 1.00 18.58 265 ALA A O 1
ATOM 680 N N . ALA A 1 85 ? 48.188 10.679 93.579 1.00 16.30 266 ALA A N 1
ATOM 681 C CA . ALA A 1 85 ? 46.813 10.224 93.569 1.00 15.97 266 ALA A CA 1
ATOM 682 C C . ALA A 1 85 ? 45.806 11.177 92.879 1.00 15.70 266 ALA A C 1
ATOM 683 O O . ALA A 1 85 ? 44.668 10.776 92.671 1.00 16.17 266 ALA A O 1
ATOM 685 N N . CYS A 1 86 ? 46.220 12.401 92.582 1.00 15.81 267 CYS A N 1
ATOM 686 C CA . CYS A 1 86 ? 45.177 13.327 92.122 1.00 15.94 267 CYS A CA 1
ATOM 687 C C . CYS A 1 86 ? 44.535 12.862 90.833 1.00 15.72 267 CYS A C 1
ATOM 688 O O . CYS A 1 86 ? 43.337 13.039 90.691 1.00 16.08 267 CYS A O 1
ATOM 693 N N . LEU A 1 87 ? 45.287 12.285 89.883 1.00 14.65 268 LEU A N 1
ATOM 694 C CA . LEU A 1 87 ? 44.608 11.853 88.649 1.00 15.17 268 LEU A CA 1
ATOM 695 C C . LEU A 1 87 ? 43.641 10.698 88.919 1.00 14.48 268 LEU A C 1
ATOM 696 O O . LEU A 1 87 ? 42.549 10.641 88.351 1.00 15.89 268 LEU A O 1
ATOM 701 N N . ASP A 1 88 ? 44.032 9.777 89.806 1.00 15.23 269 ASP A N 1
ATOM 702 C CA . ASP A 1 88 ? 43.136 8.720 90.227 1.00 15.36 269 ASP A CA 1
ATOM 703 C C . ASP A 1 88 ? 41.843 9.295 90.757 1.00 14.69 269 ASP A C 1
ATOM 704 O O . ASP A 1 88 ? 40.735 8.818 90.409 1.00 15.55 269 ASP A O 1
ATOM 713 N N . ILE A 1 89 ? 41.915 10.273 91.649 1.00 14.78 270 ILE A N 1
ATOM 714 C CA . ILE A 1 89 ? 40.720 10.824 92.283 1.00 14.53 270 ILE A CA 1
ATOM 715 C C . ILE A 1 89 ? 39.902 11.638 91.293 1.00 15.13 270 ILE A C 1
ATOM 716 O O . ILE A 1 89 ? 38.682 11.559 91.316 1.00 15.19 270 ILE A O 1
ATOM 721 N N . LEU A 1 90 ? 40.565 12.390 90.418 1.00 15.11 271 LEU A N 1
ATOM 722 C CA . LEU A 1 90 ? 39.844 13.076 89.328 1.00 14.84 271 LEU A CA 1
ATOM 723 C C . LEU A 1 90 ? 38.990 12.062 88.533 1.00 14.78 271 LEU A C 1
ATOM 724 O O . LEU A 1 90 ? 37.817 12.246 88.253 1.00 14.83 271 LEU A O 1
ATOM 729 N N . MET A 1 91 ? 39.653 10.964 88.102 1.00 14.82 272 MET A N 1
ATOM 730 C CA . MET A 1 91 ? 38.970 10.015 87.273 1.00 14.74 272 MET A CA 1
ATOM 731 C C . MET A 1 91 ? 37.846 9.351 88.039 1.00 14.65 272 MET A C 1
ATOM 732 O O . MET A 1 91 ? 36.767 9.120 87.495 1.00 16.19 272 MET A O 1
ATOM 737 N N . LEU A 1 92 ? 38.059 8.973 89.296 1.00 15.16 273 LEU A N 1
ATOM 738 C CA . LEU A 1 92 ? 36.951 8.416 90.090 1.00 15.46 273 LEU A CA 1
ATOM 739 C C . LEU A 1 92 ? 35.794 9.423 90.164 1.00 15.35 273 LEU A C 1
ATOM 740 O O . LEU A 1 92 ? 34.656 9.057 89.960 1.00 16.29 273 LEU A O 1
ATOM 745 N N . ARG A 1 93 ? 36.106 10.671 90.436 1.00 15.07 274 ARG A N 1
ATOM 746 C CA . ARG A 1 93 ? 35.093 11.709 90.576 1.00 15.14 274 ARG A CA 1
ATOM 747 C C . ARG A 1 93 ? 34.260 11.822 89.301 1.00 16.70 274 ARG A C 1
ATOM 748 O O . ARG A 1 93 ? 33.034 11.823 89.387 1.00 16.78 274 ARG A O 1
ATOM 756 N N . ILE A 1 94 ? 34.901 11.941 88.137 1.00 15.30 275 ILE A N 1
ATOM 757 C CA . ILE A 1 94 ? 34.090 12.153 86.939 1.00 15.97 275 ILE A CA 1
ATOM 758 C C . ILE A 1 94 ? 33.224 10.945 86.630 1.00 15.82 275 ILE A C 1
ATOM 759 O O . ILE A 1 94 ? 32.085 11.015 86.175 1.00 17.03 275 ILE A O 1
ATOM 764 N N . CYS A 1 95 ? 33.818 9.759 86.911 1.00 15.95 276 CYS A N 1
ATOM 765 C CA . CYS A 1 95 ? 33.076 8.535 86.653 1.00 16.32 276 CYS A CA 1
ATOM 766 C C . CYS A 1 95 ? 31.876 8.346 87.601 1.00 17.02 276 CYS A C 1
ATOM 767 O O . CYS A 1 95 ? 30.914 7.698 87.219 1.00 19.32 276 CYS A O 1
ATOM 770 N N . THR A 1 96 ? 31.927 8.969 88.775 1.00 17.74 277 THR A N 1
ATOM 771 C CA . THR A 1 96 ? 30.788 8.952 89.695 1.00 18.01 277 THR A CA 1
ATOM 772 C C . THR A 1 96 ? 29.674 9.843 89.175 1.00 19.98 277 THR A C 1
ATOM 773 O O . THR A 1 96 ? 28.541 9.782 89.644 1.00 24.87 277 THR A O 1
ATOM 780 N N . ARG A 1 97 ? 29.962 10.698 88.224 1.00 18.08 278 ARG A N 1
ATOM 781 C CA . ARG A 1 97 ? 29.028 11.652 87.629 1.00 18.16 2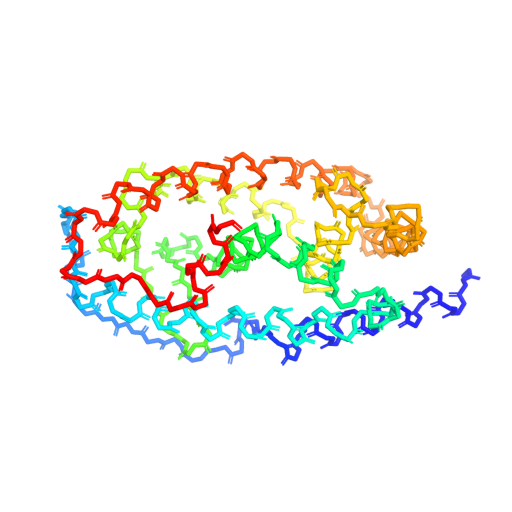78 ARG A CA 1
ATOM 782 C C . ARG A 1 97 ? 28.533 11.165 86.271 1.00 19.06 278 ARG A C 1
ATOM 783 O O . ARG A 1 97 ? 28.034 11.940 85.463 1.00 19.00 278 ARG A O 1
ATOM 791 N N . TYR A 1 98 ? 28.582 9.867 86.026 1.00 18.92 279 TYR A N 1
ATOM 792 C CA . TYR A 1 98 ? 28.081 9.199 84.797 1.00 19.23 279 TYR A CA 1
ATOM 793 C C . TYR A 1 98 ? 26.587 8.946 84.914 1.00 20.38 279 TYR A C 1
ATOM 794 O O . TYR A 1 98 ? 26.071 8.395 85.885 1.00 23.40 279 TYR A O 1
ATOM 803 N N . THR A 1 99 ? 25.857 9.372 83.886 1.00 22.06 280 THR A N 1
ATOM 804 C CA . THR A 1 99 ? 24.422 9.146 83.768 1.00 23.66 280 THR A CA 1
ATOM 805 C C . THR A 1 99 ? 24.233 8.110 82.660 1.00 24.59 280 THR A C 1
ATOM 806 O O . THR A 1 99 ? 24.374 8.468 81.491 1.00 25.97 280 THR A O 1
ATOM 810 N N . PRO A 1 100 ? 23.980 6.842 82.971 1.00 28.01 281 PRO A N 1
ATOM 811 C CA . PRO A 1 100 ? 24.001 5.847 81.905 1.00 29.98 281 PRO A CA 1
ATOM 812 C C . PRO A 1 100 ? 22.914 6.074 80.849 1.00 32.00 281 PRO A C 1
ATOM 813 O O . PRO A 1 100 ? 23.121 5.794 79.677 1.00 37.46 281 PRO A O 1
ATOM 817 N N . GLU A 1 101 ? 21.773 6.582 81.269 1.00 33.72 282 GLU A N 1
ATOM 818 C CA . GLU A 1 101 ? 20.642 6.678 80.332 1.00 38.15 282 GLU A CA 1
ATOM 819 C C . GLU A 1 101 ? 20.938 7.652 79.228 1.00 35.48 282 GLU A C 1
ATOM 820 O O . GLU A 1 101 ? 20.412 7.574 78.133 1.00 43.75 282 GLU A O 1
ATOM 826 N N . GLN A 1 102 ? 21.793 8.631 79.438 1.00 30.84 283 GLN A N 1
ATOM 827 C CA . GLN A 1 102 ? 22.173 9.589 78.446 1.00 32.01 283 GLN A CA 1
ATOM 828 C C . GLN A 1 102 ? 23.635 9.421 78.024 1.00 27.78 283 GLN A C 1
ATOM 829 O O . GLN A 1 102 ? 23.997 10.190 77.131 1.00 28.73 283 GLN A O 1
ATOM 840 N N . ASP A 1 103 ? 24.363 8.472 78.614 1.00 26.69 284 ASP A N 1
ATOM 841 C CA . ASP A 1 103 ? 25.782 8.278 78.323 1.00 26.50 284 ASP A CA 1
ATOM 842 C C . ASP A 1 103 ? 26.570 9.572 78.411 1.00 23.24 284 ASP A C 1
ATOM 843 O O . ASP A 1 103 ? 27.375 9.971 77.564 1.00 24.17 284 ASP A O 1
ATOM 848 N N . THR A 1 104 ? 26.401 10.282 79.501 1.00 22.21 285 THR A N 1
ATOM 849 C CA . THR A 1 104 ? 27.056 11.567 79.762 1.00 20.06 285 THR A CA 1
ATOM 850 C C . THR A 1 104 ? 27.864 11.555 81.077 1.00 18.29 285 THR A C 1
ATOM 851 O O . THR A 1 104 ? 27.631 10.730 81.956 1.00 20.45 285 THR A O 1
ATOM 855 N N . MET A 1 105 ? 28.772 12.498 81.213 1.00 19.18 286 MET A N 1
ATOM 856 C CA . MET A 1 105 ? 29.399 12.824 82.498 1.00 17.92 286 MET A CA 1
ATOM 857 C C . MET A 1 105 ? 29.193 14.307 82.808 1.00 17.57 286 MET A C 1
ATOM 858 O O . MET A 1 105 ? 29.178 15.123 81.886 1.00 18.33 286 MET A O 1
ATOM 863 N N . THR A 1 106 ? 29.011 14.601 84.090 1.00 18.03 287 THR A N 1
ATOM 864 C CA . THR A 1 106 ? 28.693 15.952 84.540 1.00 18.36 287 THR A CA 1
ATOM 865 C C . THR A 1 106 ? 29.788 16.494 85.454 1.00 18.04 287 THR A C 1
ATOM 866 O O . THR A 1 106 ? 30.186 15.851 86.433 1.00 18.72 287 THR A O 1
ATOM 870 N N . PHE A 1 107 ? 30.289 17.691 85.153 1.00 17.59 288 PHE A N 1
ATOM 871 C CA . PHE A 1 107 ? 31.293 18.415 85.909 1.00 17.23 288 PHE A CA 1
ATOM 872 C C . PHE A 1 107 ? 30.680 19.278 86.999 1.00 18.61 288 PHE A C 1
ATOM 873 O O . PHE A 1 107 ? 29.460 19.417 87.073 1.00 21.72 288 PHE A O 1
ATOM 881 N N . SER A 1 108 ? 31.488 19.875 87.839 1.00 19.50 289 SER A N 1
ATOM 882 C CA . SER A 1 108 ? 30.954 20.497 89.050 1.00 20.73 289 SER A CA 1
ATOM 883 C C . SER A 1 108 ? 30.266 21.836 88.854 1.00 23.53 289 SER A C 1
ATOM 884 O O . SER A 1 108 ? 29.617 22.325 89.769 1.00 26.70 289 SER A O 1
ATOM 887 N N . ASP A 1 109 ? 30.381 22.394 87.674 1.00 22.26 290 ASP A N 1
ATOM 888 C CA . ASP A 1 109 ? 29.587 23.567 87.295 1.00 23.66 290 ASP A CA 1
ATOM 889 C C . ASP A 1 109 ? 28.290 23.153 86.615 1.00 24.06 290 ASP A C 1
ATOM 890 O O . ASP A 1 109 ? 27.544 24.044 86.146 1.00 25.26 290 ASP A O 1
ATOM 895 N N . GLY A 1 110 ? 28.028 21.857 86.491 1.00 23.52 291 GLY A N 1
ATOM 896 C CA . GLY A 1 110 ? 26.874 21.335 85.800 1.00 23.69 291 GLY A CA 1
ATOM 897 C C . GLY A 1 110 ? 27.076 20.976 84.342 1.00 21.57 291 GLY A C 1
ATOM 898 O O . GLY A 1 110 ? 26.203 20.360 83.700 1.00 22.36 291 GLY A O 1
ATOM 899 N N . LEU A 1 111 ? 28.228 21.306 83.776 1.00 20.85 292 LEU A N 1
ATOM 900 C CA . LEU A 1 111 ? 28.462 20.988 82.366 1.00 21.73 292 LEU A CA 1
ATOM 901 C C . LEU A 1 111 ? 28.339 19.491 82.145 1.00 19.59 292 LEU A C 1
ATOM 902 O O . LEU A 1 111 ? 28.967 18.734 82.875 1.00 19.92 292 LEU A O 1
ATOM 907 N N . THR A 1 112 ? 27.520 19.111 81.175 1.00 20.98 293 THR A N 1
ATOM 908 C CA . THR A 1 112 ? 27.207 17.700 80.953 1.00 20.61 293 THR A CA 1
ATOM 909 C C . THR A 1 112 ? 27.579 17.343 79.527 1.00 20.51 293 THR A C 1
ATOM 910 O O . THR A 1 112 ? 26.964 17.890 78.594 1.00 23.83 293 THR A O 1
ATOM 914 N N . LEU A 1 113 ? 28.587 16.522 79.370 1.00 19.54 294 LEU A N 1
ATOM 915 C CA . LEU A 1 113 ? 29.133 16.206 78.075 1.00 19.35 294 LEU A CA 1
ATOM 916 C C . LEU A 1 113 ? 28.758 14.783 77.680 1.00 19.04 294 LEU A C 1
ATOM 917 O O . LEU A 1 113 ? 28.828 13.886 78.524 1.00 20.06 294 LEU A O 1
ATOM 922 N N . ASN A 1 114 ? 28.382 14.595 76.435 1.00 20.26 295 ASN A N 1
ATOM 923 C CA . ASN A 1 114 ? 28.175 13.213 75.977 1.00 19.84 295 ASN A CA 1
ATOM 924 C C . ASN A 1 114 ? 29.523 12.530 75.739 1.00 19.42 295 ASN A C 1
ATOM 925 O O . ASN A 1 114 ? 30.609 13.124 75.885 1.00 19.24 295 ASN A O 1
ATOM 930 N N . ARG A 1 115 ? 29.503 11.265 75.354 1.00 20.08 296 ARG A N 1
ATOM 931 C CA . ARG A 1 115 ? 30.742 10.489 75.231 1.00 19.17 296 ARG A CA 1
ATOM 932 C C . ARG A 1 115 ? 31.652 11.024 74.168 1.00 19.28 296 ARG A C 1
ATOM 933 O O . ARG A 1 115 ? 32.866 11.116 74.327 1.00 19.65 296 ARG A O 1
ATOM 941 N N . THR A 1 116 ? 31.069 11.433 73.041 1.00 19.65 297 THR A N 1
ATOM 942 C CA . THR A 1 116 ? 31.813 12.018 71.930 1.00 20.32 297 THR A CA 1
ATOM 943 C C . THR A 1 116 ? 32.499 13.302 72.398 1.00 19.28 297 THR A C 1
ATOM 944 O O . THR A 1 116 ? 33.650 13.523 72.040 1.00 19.61 297 THR A O 1
ATOM 948 N N . GLN A 1 117 ? 31.777 14.125 73.196 1.00 19.07 298 GLN A N 1
ATOM 949 C CA . GLN A 1 117 ? 32.393 15.375 73.708 1.00 19.21 298 GLN A CA 1
ATOM 950 C C . GLN A 1 117 ? 33.479 15.076 74.714 1.00 17.98 298 GLN A C 1
ATOM 951 O O . GLN A 1 117 ? 34.459 15.793 74.729 1.00 17.98 298 GLN A O 1
ATOM 957 N N . MET A 1 118 ? 33.318 14.072 75.563 1.00 17.64 299 MET A N 1
ATOM 958 C CA . MET A 1 118 ? 34.407 13.668 76.468 1.00 16.63 299 MET A CA 1
ATOM 959 C C . MET A 1 118 ? 35.633 13.244 75.668 1.00 16.92 299 MET A C 1
ATOM 960 O O . MET A 1 118 ? 36.763 13.636 75.998 1.00 17.33 299 MET A O 1
ATOM 965 N N . HIS A 1 119 ? 35.420 12.504 74.586 1.00 17.31 300 HIS A N 1
ATOM 966 C CA . HIS A 1 119 ? 36.504 12.154 73.683 1.00 17.60 300 HIS A CA 1
ATOM 967 C C . HIS A 1 119 ? 37.182 13.411 73.162 1.00 18.27 300 HIS A C 1
ATOM 968 O O . HIS A 1 119 ? 38.427 13.548 73.224 1.00 18.52 300 HIS A O 1
ATOM 975 N N . ASN A 1 120 ? 36.363 14.337 72.646 1.00 18.74 301 ASN A N 1
ATOM 976 C CA . ASN A 1 120 ? 36.848 15.540 71.977 1.00 18.14 301 ASN A CA 1
ATOM 977 C C . ASN A 1 120 ? 37.461 16.557 72.939 1.00 18.44 301 ASN A C 1
ATOM 978 O O . ASN A 1 120 ? 38.213 17.416 72.459 1.00 20.46 301 ASN A O 1
ATOM 983 N N . ALA A 1 121 ? 37.165 16.467 74.225 1.00 18.19 302 ALA A N 1
ATOM 984 C CA . ALA A 1 121 ? 37.687 17.381 75.214 1.00 18.45 302 ALA A CA 1
ATOM 985 C C . ALA A 1 121 ? 39.108 16.998 75.653 1.00 17.75 302 ALA A C 1
ATOM 986 O O . ALA A 1 121 ? 39.750 17.818 76.284 1.00 19.87 302 ALA A O 1
ATOM 988 N N . GLY A 1 122 ? 39.544 15.781 75.351 1.00 19.01 303 GLY A N 1
ATOM 989 C CA . GLY A 1 122 ? 40.893 15.346 75.603 1.00 19.71 303 GLY A CA 1
ATOM 990 C C . GLY A 1 122 ? 41.032 13.872 75.920 1.00 18.49 303 GLY A C 1
ATOM 991 O O . GLY A 1 122 ? 42.154 13.387 75.863 1.00 19.44 303 GLY A O 1
ATOM 992 N N . PHE A 1 123 ? 39.969 13.134 76.248 1.00 18.01 304 PHE A N 1
ATOM 993 C CA . PHE A 1 123 ? 40.172 11.721 76.540 1.00 17.24 304 PHE A CA 1
ATOM 994 C C . PHE A 1 123 ? 40.672 10.927 75.329 1.00 18.09 304 PHE A C 1
ATOM 995 O O . PHE A 1 123 ? 41.437 9.990 75.497 1.00 19.03 304 PHE A O 1
ATOM 1003 N N . GLY A 1 124 ? 40.236 11.327 74.114 1.00 18.37 305 GLY A N 1
ATOM 1004 C CA . GLY A 1 124 ? 40.762 10.679 72.943 1.00 20.36 305 GLY A CA 1
ATOM 1005 C C . GLY A 1 124 ? 40.581 9.175 72.984 1.00 19.96 305 GLY A C 1
ATOM 1006 O O . GLY A 1 124 ? 39.539 8.661 73.366 1.00 20.28 305 GLY A O 1
ATOM 1007 N N . PRO A 1 125 ? 41.634 8.439 72.635 1.00 22.62 306 PRO A N 1
ATOM 1008 C CA . PRO A 1 125 ? 41.518 6.974 72.591 1.00 24.18 306 PRO A CA 1
ATOM 1009 C C . PRO A 1 125 ? 41.261 6.310 73.912 1.00 24.09 306 PRO A C 1
ATOM 1010 O O . PRO A 1 125 ? 40.994 5.104 73.879 1.00 25.06 306 PRO A O 1
ATOM 1014 N N . LEU A 1 126 ? 41.292 6.997 75.031 1.00 20.98 307 LEU A N 1
ATOM 1015 C CA . LEU A 1 126 ? 41.065 6.444 76.375 1.00 19.48 307 LEU A CA 1
ATOM 1016 C C . LEU A 1 126 ? 39.593 6.535 76.728 1.00 18.46 307 LEU A C 1
ATOM 1017 O O . LEU A 1 126 ? 39.122 5.979 77.736 1.00 19.34 307 LEU A O 1
ATOM 1022 N N . THR A 1 127 ? 38.811 7.223 75.913 1.00 18.37 308 THR A N 1
ATOM 1023 C CA . THR A 1 127 ? 37.424 7.482 76.242 1.00 17.65 308 THR A CA 1
ATOM 1024 C C . THR A 1 127 ? 36.613 6.263 76.591 1.00 19.03 308 THR A C 1
ATOM 1025 O O . THR A 1 127 ? 35.943 6.220 77.632 1.00 17.73 308 THR A O 1
ATOM 1029 N N . ASP A 1 128 ? 36.618 5.273 75.689 1.00 18.90 309 ASP A N 1
ATOM 1030 C CA . ASP A 1 128 ? 35.683 4.159 75.950 1.00 20.63 309 ASP A CA 1
ATOM 1031 C C . ASP A 1 128 ? 36.086 3.314 77.134 1.00 20.73 309 ASP A C 1
ATOM 1032 O O . ASP A 1 128 ? 35.254 2.775 77.847 1.00 21.83 309 ASP A O 1
ATOM 1037 N N . LEU A 1 129 ? 37.405 3.174 77.376 1.00 21.71 310 LEU A N 1
ATOM 1038 C CA . LEU A 1 129 ? 37.824 2.436 78.555 1.00 24.11 310 LEU A CA 1
ATOM 1039 C C . LEU A 1 129 ? 37.414 3.135 79.849 1.00 21.19 310 LEU A C 1
ATOM 1040 O O . LEU A 1 129 ? 36.971 2.550 80.809 1.00 23.10 310 LEU A O 1
ATOM 1045 N N . VAL A 1 130 ? 37.475 4.482 79.864 1.00 19.52 311 VAL A N 1
ATOM 1046 C CA . VAL A 1 130 ? 37.021 5.247 81.033 1.00 18.35 311 VAL A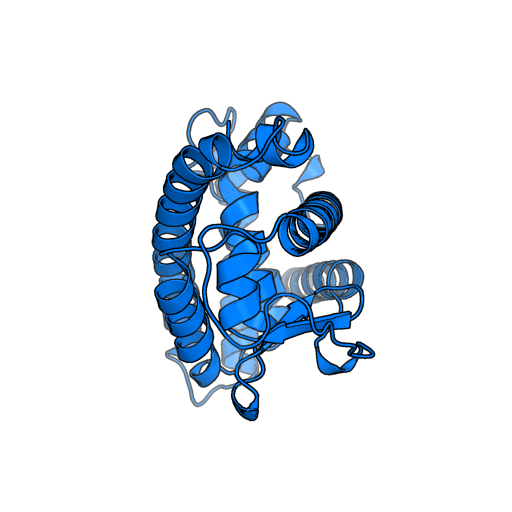 CA 1
ATOM 1047 C C . VAL A 1 130 ? 35.532 5.119 81.221 1.00 18.22 311 VAL A C 1
ATOM 1048 O O . VAL A 1 130 ? 35.059 4.904 82.341 1.00 16.85 311 VAL A O 1
ATOM 1052 N N . PHE A 1 131 ? 34.735 5.214 80.166 1.00 17.19 312 PHE A N 1
ATOM 1053 C CA . PHE A 1 131 ? 33.317 4.981 80.270 1.00 17.00 312 PHE A CA 1
ATOM 1054 C C . PHE A 1 131 ? 33.021 3.550 80.737 1.00 17.44 312 PHE A C 1
ATOM 1055 O O . PHE A 1 131 ? 32.076 3.409 81.489 1.00 17.88 312 PHE A O 1
ATOM 1063 N N . ALA A 1 132 ? 33.791 2.563 80.329 1.00 18.73 313 ALA A N 1
ATOM 1064 C CA . ALA A 1 132 ? 33.555 1.198 80.786 1.00 20.18 313 ALA A CA 1
ATOM 1065 C C . ALA A 1 132 ? 33.852 1.084 82.270 1.00 19.08 313 ALA A C 1
ATOM 1066 O O . ALA A 1 132 ? 33.098 0.407 82.995 1.00 19.98 313 ALA A O 1
ATOM 1068 N N . PHE A 1 133 ? 34.887 1.771 82.755 1.00 20.03 314 PHE A N 1
ATOM 1069 C CA . PHE A 1 133 ? 35.166 1.825 84.204 1.00 19.42 314 PHE A CA 1
ATOM 1070 C C . PHE A 1 133 ? 33.952 2.434 84.899 1.00 17.84 314 PHE A C 1
ATOM 1071 O O . PHE A 1 133 ? 33.474 1.906 85.914 1.00 17.92 314 PHE A O 1
ATOM 1079 N N . ALA A 1 134 ? 33.414 3.538 84.397 1.00 16.91 315 ALA A N 1
ATOM 1080 C CA . ALA A 1 134 ? 32.255 4.195 84.991 1.00 16.68 315 ALA A CA 1
ATOM 1081 C C . ALA A 1 134 ? 31.077 3.258 85.020 1.00 17.46 315 ALA A C 1
ATOM 1082 O O . ALA A 1 134 ? 30.380 3.148 86.027 1.00 19.15 315 ALA A O 1
ATOM 1084 N N . GLY A 1 135 ? 30.868 2.551 83.907 1.00 17.42 316 GLY A N 1
ATOM 1085 C CA . GLY A 1 135 ? 29.747 1.623 83.874 1.00 20.27 316 GLY A CA 1
ATOM 1086 C C . GLY A 1 135 ? 29.891 0.516 84.899 1.00 20.57 316 GLY A C 1
ATOM 1087 O O . GLY A 1 135 ? 28.878 0.123 85.529 1.00 25.44 316 GLY A O 1
ATOM 1088 N N . GLN A 1 136 ? 31.108 0.016 85.100 1.00 20.54 317 GLN A N 1
ATOM 1089 C CA . GLN A 1 136 ? 31.302 -1.091 86.064 1.00 22.61 317 GLN A CA 1
ATOM 1090 C C . GLN A 1 136 ? 31.382 -0.587 87.488 1.00 20.39 317 GLN A C 1
ATOM 1091 O O . GLN A 1 136 ? 31.385 -1.390 88.411 1.00 23.01 317 GLN A O 1
ATOM 1097 N N . LEU A 1 137 ? 31.354 0.727 87.745 1.00 19.92 318 LEU A N 1
ATOM 1098 C CA . LEU A 1 137 ? 31.138 1.266 89.090 1.00 20.18 318 LEU A CA 1
ATOM 1099 C C . LEU A 1 137 ? 29.683 1.211 89.486 1.00 21.15 318 LEU A C 1
ATOM 1100 O O . LEU A 1 137 ? 29.401 1.059 90.659 1.00 22.06 318 LEU A O 1
ATOM 1109 N N . LEU A 1 138 ? 28.797 1.339 88.512 1.00 24.03 319 LEU A N 1
ATOM 1110 C CA . LEU A 1 138 ? 27.381 1.366 88.800 1.00 26.66 319 LEU A CA 1
ATOM 1111 C C . LEU A 1 138 ? 26.877 0.205 89.632 1.00 27.16 319 LEU A C 1
ATOM 1112 O O . LEU A 1 138 ? 26.087 0.472 90.555 1.00 28.84 319 LEU A O 1
ATOM 1117 N N . PRO A 1 139 ? 27.187 -1.040 89.334 1.00 28.04 320 PRO A N 1
ATOM 1118 C CA . PRO A 1 139 ? 26.593 -2.115 90.134 1.00 30.02 320 PRO A CA 1
ATOM 1119 C C . PRO A 1 139 ? 26.983 -2.050 91.588 1.00 26.54 320 PRO A C 1
ATOM 1120 O O . PRO A 1 139 ? 26.314 -2.675 92.378 1.00 31.25 320 PRO A O 1
ATOM 1124 N N . LEU A 1 140 ? 28.062 -1.323 91.912 1.00 23.35 321 LEU A N 1
ATOM 1125 C CA . LEU A 1 140 ? 28.408 -1.228 93.321 1.00 23.38 321 LEU A CA 1
ATOM 1126 C C . LEU A 1 140 ? 27.470 -0.268 94.057 1.00 22.72 321 LEU A C 1
ATOM 1127 O O . LEU A 1 140 ? 27.388 -0.384 95.262 1.00 24.67 321 LEU A O 1
ATOM 1136 N N . GLU A 1 141 ? 26.786 0.628 93.378 1.00 23.56 322 GLU A N 1
ATOM 1137 C CA . GLU A 1 141 ? 25.815 1.527 93.967 1.00 24.74 322 GLU A CA 1
ATOM 1138 C C . GLU A 1 141 ? 26.388 2.208 95.201 1.00 23.13 322 GLU A C 1
ATOM 1139 O O . GLU A 1 141 ? 25.792 2.320 96.261 1.00 24.69 322 GLU A O 1
ATOM 1150 N N . MET A 1 142 ? 27.642 2.704 95.080 1.00 22.94 323 MET A N 1
ATOM 1151 C CA . MET A 1 142 ? 28.290 3.388 96.203 1.00 22.19 323 MET A CA 1
ATOM 1152 C C . MET A 1 142 ? 27.584 4.677 96.510 1.00 22.52 323 MET A C 1
ATOM 1153 O O . MET A 1 142 ? 27.065 5.346 95.593 1.00 26.42 323 MET A O 1
ATOM 1158 N N . ASP A 1 143 ? 27.597 5.036 97.786 1.00 20.77 324 ASP A N 1
ATOM 1159 C CA . ASP A 1 143 ? 27.051 6.337 98.163 1.00 21.00 324 ASP A CA 1
ATOM 1160 C C . ASP A 1 143 ? 28.204 7.313 98.321 1.00 21.70 324 ASP A C 1
ATOM 1161 O O . ASP A 1 143 ? 29.386 7.009 98.150 1.00 21.11 324 ASP A O 1
ATOM 1166 N N . ASP A 1 144 ? 27.855 8.556 98.674 1.00 21.93 325 ASP A N 1
ATOM 1167 C CA . ASP A 1 144 ? 28.874 9.589 98.730 1.00 23.26 325 ASP A CA 1
ATOM 1168 C C . ASP A 1 144 ? 29.897 9.347 99.817 1.00 20.81 325 ASP A C 1
ATOM 1169 O O . ASP A 1 144 ? 31.086 9.648 99.708 1.00 20.97 325 ASP A O 1
ATOM 1174 N N . THR A 1 145 ? 29.421 8.792 100.957 1.00 20.34 326 THR A N 1
ATOM 1175 C CA . THR A 1 145 ? 30.344 8.477 102.031 1.00 17.92 326 THR A CA 1
ATOM 1176 C C . THR A 1 145 ? 31.391 7.445 101.603 1.00 17.72 326 THR A C 1
ATOM 1177 O O . THR A 1 145 ? 32.591 7.566 101.841 1.00 18.78 326 THR A O 1
ATOM 1181 N N . GLU A 1 146 ? 30.963 6.411 100.909 1.00 17.38 327 GLU A N 1
ATOM 1182 C CA . GLU A 1 146 ? 31.844 5.368 100.369 1.00 15.94 327 GLU A CA 1
ATOM 1183 C C . GLU A 1 146 ? 32.819 5.936 99.318 1.00 15.92 327 GLU A C 1
ATOM 1184 O O . GLU A 1 146 ? 33.994 5.624 99.401 1.00 16.14 327 GLU A O 1
ATOM 1190 N N . THR A 1 147 ? 32.312 6.792 98.439 1.00 16.68 328 THR A N 1
ATOM 1191 C CA . THR A 1 147 ? 33.198 7.441 97.476 1.00 16.76 328 THR A CA 1
ATOM 1192 C C . THR A 1 147 ? 34.249 8.290 98.171 1.00 16.70 328 THR A C 1
ATOM 1193 O O . THR A 1 147 ? 35.415 8.262 97.791 1.00 16.86 328 THR A O 1
ATOM 1197 N N . GLY A 1 148 ? 33.833 9.043 99.186 1.00 16.43 329 GLY A N 1
ATOM 1198 C CA . GLY A 1 148 ? 34.791 9.851 99.915 1.00 16.69 329 GLY A CA 1
ATOM 1199 C C . GLY A 1 148 ? 35.843 9.000 100.655 1.00 16.44 329 GLY A C 1
ATOM 1200 O O . GLY A 1 148 ? 37.040 9.308 100.611 1.00 16.57 329 GLY A O 1
ATOM 1201 N N . LEU A 1 149 ? 35.374 7.952 101.350 1.00 16.17 330 LEU A N 1
ATOM 1202 C CA . LEU A 1 149 ? 36.355 7.083 102.002 1.00 15.86 330 LEU A CA 1
ATOM 1203 C C . LEU A 1 149 ? 37.303 6.406 101.044 1.00 15.53 330 LEU A C 1
ATOM 1204 O O . LEU A 1 149 ? 38.499 6.302 101.271 1.00 16.07 330 LEU A O 1
ATOM 1209 N N . LEU A 1 150 ? 36.766 5.893 99.916 1.00 15.58 331 LEU A N 1
ATOM 1210 C CA . LEU A 1 150 ? 37.636 5.253 98.921 1.00 15.41 331 LEU A CA 1
ATOM 1211 C C . LEU A 1 150 ? 38.674 6.230 98.385 1.00 15.48 331 LEU A C 1
ATOM 1212 O O . LEU A 1 150 ? 39.844 5.896 98.178 1.00 16.01 331 LEU A O 1
ATOM 1217 N N . SER A 1 151 ? 38.225 7.462 98.129 1.00 15.75 332 SER A N 1
ATOM 1218 C CA . SER A 1 151 ? 39.134 8.502 97.671 1.00 15.86 332 SER A CA 1
ATOM 1219 C C . SER A 1 151 ? 40.249 8.746 98.672 1.00 16.90 332 SER A C 1
ATOM 1220 O O . SER A 1 151 ? 41.439 8.892 98.320 1.00 17.05 332 SER A O 1
ATOM 1223 N N . ALA A 1 152 ? 39.893 8.802 99.972 1.00 15.58 333 ALA A N 1
ATOM 1224 C CA . ALA A 1 152 ? 40.870 8.998 101.040 1.00 15.81 333 ALA A CA 1
ATOM 1225 C C . ALA A 1 152 ? 41.860 7.844 101.071 1.00 16.82 333 ALA A C 1
ATOM 1226 O O . ALA A 1 152 ? 43.057 8.066 101.297 1.00 17.00 333 ALA A O 1
ATOM 1228 N N . ILE A 1 153 ? 41.381 6.615 100.906 1.00 15.80 334 ILE A N 1
ATOM 1229 C CA . ILE A 1 153 ? 42.248 5.449 100.914 1.00 15.23 334 ILE A CA 1
ATOM 1230 C C . ILE A 1 153 ? 43.219 5.438 99.734 1.00 16.91 334 ILE A C 1
ATOM 1231 O O . ILE A 1 153 ? 44.374 5.002 99.866 1.00 18.04 334 ILE A O 1
ATOM 1236 N N . CYS A 1 154 ? 42.761 5.890 98.569 1.00 17.42 335 CYS A N 1
ATOM 1237 C CA . CYS A 1 154 ? 43.584 6.055 97.397 1.00 16.89 335 CYS A CA 1
ATOM 1238 C C . CYS A 1 154 ? 44.709 7.071 97.640 1.00 17.68 335 CYS A C 1
ATOM 1239 O O . CYS A 1 154 ? 45.855 6.867 97.241 1.00 19.97 335 CYS A O 1
ATOM 1244 N N . LEU A 1 155 ? 44.354 8.165 98.282 1.00 16.52 336 LEU A N 1
ATOM 1245 C CA . LEU A 1 155 ? 45.347 9.227 98.564 1.00 16.76 336 LEU A CA 1
ATOM 1246 C C . LEU A 1 155 ? 46.359 8.865 99.623 1.00 17.53 336 LEU A C 1
ATOM 1247 O O . LEU A 1 155 ? 47.550 9.126 99.491 1.00 18.54 336 LEU A O 1
ATOM 1252 N N . ILE A 1 156 ? 45.842 8.332 100.752 1.00 17.64 337 ILE A N 1
ATOM 1253 C CA . ILE A 1 156 ? 46.687 8.123 101.956 1.00 18.37 337 ILE A CA 1
ATOM 1254 C C . ILE A 1 156 ? 47.194 6.709 101.859 1.00 18.24 337 ILE A C 1
ATOM 1255 O O . ILE A 1 156 ? 46.632 5.752 102.397 1.00 19.80 337 ILE A O 1
ATOM 1260 N N . CYS A 1 157 ? 48.297 6.598 101.092 1.00 19.33 338 CYS A N 1
ATOM 1261 C CA A CYS A 1 157 ? 48.871 5.339 100.668 0.65 20.81 338 CYS A CA 1
ATOM 1262 C CA B CYS A 1 157 ? 48.830 5.249 100.908 0.35 21.15 338 CYS A CA 1
ATOM 1263 C C . CYS A 1 157 ? 50.374 5.342 100.932 1.00 20.50 338 CYS A C 1
ATOM 1264 O O . CYS A 1 157 ? 51.082 6.159 100.337 1.00 20.26 338 CYS A O 1
ATOM 1269 N N . GLY A 1 158 ? 50.895 4.448 101.752 1.00 21.92 339 GLY A N 1
ATOM 1270 C CA . GLY A 1 158 ? 52.291 4.451 102.104 1.00 23.97 339 GLY A CA 1
ATOM 1271 C C . GLY A 1 158 ? 53.275 3.892 101.115 1.00 24.53 339 GLY A C 1
ATOM 1272 O O . GLY A 1 158 ? 54.484 3.919 101.380 1.00 28.67 339 GLY A O 1
ATOM 1273 N N . ASP A 1 159 ? 52.822 3.386 99.999 1.00 23.55 340 ASP A N 1
ATOM 1274 C CA . ASP A 1 159 ? 53.687 2.787 98.997 1.00 27.38 340 ASP A CA 1
ATOM 1275 C C . ASP A 1 159 ? 54.216 3.810 98.004 1.00 26.34 340 ASP A C 1
ATOM 1276 O O . ASP A 1 159 ? 55.054 3.443 97.192 1.00 28.46 340 ASP A O 1
ATOM 1281 N N . ARG A 1 160 ? 53.760 5.046 98.071 1.00 24.56 341 ARG A N 1
ATOM 1282 C CA . ARG A 1 160 ? 54.194 6.016 97.058 1.00 24.52 341 ARG A CA 1
ATOM 1283 C C . ARG A 1 160 ? 55.683 6.265 97.170 1.00 27.54 341 ARG A C 1
ATOM 1284 O O . ARG A 1 160 ? 56.309 6.466 98.210 1.00 27.25 341 ARG A O 1
ATOM 1292 N N . MET A 1 161 ? 56.312 6.301 96.007 1.00 26.75 342 MET A N 1
ATOM 1293 C CA . MET A 1 161 ? 57.715 6.607 95.881 1.00 29.76 342 MET A CA 1
ATOM 1294 C C . MET A 1 161 ? 58.033 7.967 96.507 1.00 28.41 342 MET A C 1
ATOM 1295 O O . MET A 1 161 ? 57.299 8.930 96.345 1.00 28.75 342 MET A O 1
ATOM 1300 N N . ASP A 1 162 ? 59.150 8.025 97.201 1.00 28.56 343 ASP A N 1
ATOM 1301 C CA . ASP A 1 162 ? 59.780 9.200 97.780 1.00 28.49 343 ASP A CA 1
ATOM 1302 C C . ASP A 1 162 ? 59.052 9.809 98.981 1.00 24.92 343 ASP A C 1
ATOM 1303 O O . ASP A 1 162 ? 59.359 10.948 99.343 1.00 26.64 343 ASP A O 1
ATOM 1308 N N . LEU A 1 163 ? 58.160 9.042 99.625 1.00 24.23 344 LEU A N 1
ATOM 1309 C CA . LEU A 1 163 ? 57.664 9.484 100.907 1.00 23.20 344 LEU A CA 1
ATOM 1310 C C . LEU A 1 163 ? 58.783 9.471 101.929 1.00 23.57 344 LEU A C 1
ATOM 1311 O O . LEU A 1 163 ? 59.609 8.539 101.991 1.00 27.07 344 LEU A O 1
ATOM 1316 N N . GLU A 1 164 ? 58.793 10.466 102.815 1.00 25.53 345 GLU A N 1
ATOM 1317 C CA . GLU A 1 164 ? 59.716 10.552 103.928 1.00 25.06 345 GLU A CA 1
ATOM 1318 C C . GLU A 1 164 ? 59.276 9.664 105.080 1.00 25.60 345 GLU A C 1
ATOM 1319 O O . GLU A 1 164 ? 60.154 9.116 105.733 1.00 29.34 345 GLU A O 1
ATOM 1325 N N . GLU A 1 165 ? 57.968 9.560 105.281 1.00 24.38 346 GLU A N 1
ATOM 1326 C CA . GLU A 1 165 ? 57.487 8.814 106.433 1.00 26.08 346 GLU A CA 1
ATOM 1327 C C . GLU A 1 165 ? 56.356 7.878 106.081 1.00 23.75 346 GLU A C 1
ATOM 1328 O O . GLU A 1 165 ? 55.169 8.008 106.481 1.00 24.22 346 GLU A O 1
ATOM 1334 N N . PRO A 1 166 ? 56.753 6.869 105.298 1.00 24.15 347 PRO A N 1
ATOM 1335 C CA . PRO A 1 166 ? 55.710 5.982 104.778 1.00 25.24 347 PRO A CA 1
ATOM 1336 C C . PRO A 1 166 ? 54.995 5.258 105.891 1.00 24.38 347 PRO A C 1
ATOM 1337 O O . PRO A 1 166 ? 53.798 4.941 105.738 1.00 25.30 347 PRO A O 1
ATOM 1341 N N . GLU A 1 167 ? 55.644 4.921 107.023 1.00 26.98 348 GLU A N 1
ATOM 1342 C CA . GLU A 1 167 ? 54.960 4.235 108.129 1.00 28.38 348 GLU A CA 1
ATOM 1343 C C . GLU A 1 167 ? 53.885 5.121 108.710 1.00 26.18 348 GLU A C 1
ATOM 1344 O O . GLU A 1 167 ? 52.794 4.650 109.101 1.00 27.70 348 GLU A O 1
ATOM 1350 N N . LYS A 1 168 ? 54.184 6.425 108.804 1.00 26.11 349 LYS A N 1
ATOM 1351 C CA . LYS A 1 168 ? 53.172 7.340 109.325 1.00 25.47 349 LYS A CA 1
ATOM 1352 C C . LYS A 1 168 ? 51.975 7.386 108.395 1.00 24.44 349 LYS A C 1
ATOM 1353 O O . LYS A 1 168 ? 50.826 7.468 108.838 1.00 23.62 349 LYS A O 1
ATOM 1359 N N . VAL A 1 169 ? 52.195 7.345 107.071 1.00 23.06 350 VAL A N 1
ATOM 1360 C CA . VAL A 1 169 ? 51.099 7.364 106.095 1.00 21.38 350 VAL A CA 1
ATOM 1361 C C . VAL A 1 169 ? 50.276 6.076 106.234 1.00 22.58 350 VAL A C 1
ATOM 1362 O O . VAL A 1 169 ? 49.056 6.104 106.282 1.00 21.43 350 VAL A O 1
ATOM 1366 N N . ASP A 1 170 ? 50.956 4.933 106.360 1.00 23.66 351 ASP A N 1
ATOM 1367 C CA . ASP A 1 170 ? 50.226 3.689 106.594 1.00 24.75 351 ASP A CA 1
ATOM 1368 C C . ASP A 1 170 ? 49.328 3.736 107.806 1.00 23.83 351 ASP A C 1
ATOM 1369 O O . ASP A 1 170 ? 48.227 3.190 107.740 1.00 24.50 351 ASP A O 1
ATOM 1374 N N . LYS A 1 171 ? 49.835 4.334 108.915 1.00 26.00 352 LYS A N 1
ATOM 1375 C CA . LYS A 1 171 ? 48.986 4.418 110.102 1.00 27.45 352 LYS A CA 1
ATOM 1376 C C . LYS A 1 171 ? 47.768 5.314 109.966 1.00 25.77 352 LYS A C 1
ATOM 1377 O O . LYS A 1 171 ? 46.710 5.102 110.555 1.00 26.52 352 LYS A O 1
ATOM 1383 N N . LEU A 1 172 ? 47.910 6.340 109.117 1.00 23.23 353 LEU A N 1
ATOM 1384 C CA . LEU A 1 172 ? 46.740 7.158 108.796 1.00 22.15 353 LEU A CA 1
ATOM 1385 C C . LEU A 1 172 ? 45.748 6.405 107.932 1.00 20.03 353 LEU A C 1
ATOM 1386 O O . LEU A 1 172 ? 44.559 6.689 108.053 1.00 21.06 353 LEU A O 1
ATOM 1391 N N . GLN A 1 173 ? 46.209 5.510 107.059 1.00 18.27 354 GLN A N 1
ATOM 1392 C CA . GLN A 1 173 ? 45.306 4.775 106.187 1.00 18.65 354 GLN A CA 1
ATOM 1393 C C . GLN A 1 173 ? 44.496 3.744 106.972 1.00 19.21 354 GLN A C 1
ATOM 1394 O O . GLN A 1 173 ? 43.375 3.485 106.590 1.00 18.65 354 GLN A O 1
ATOM 1400 N N . GLU A 1 174 ? 45.061 3.168 108.032 1.00 18.34 355 GLU A N 1
ATOM 1401 C CA . GLU A 1 174 ? 44.384 2.068 108.705 1.00 19.40 355 GLU A CA 1
ATOM 1402 C C . GLU A 1 174 ? 42.970 2.421 109.134 1.00 17.64 355 GLU A C 1
ATOM 1403 O O . GLU A 1 174 ? 42.040 1.616 108.842 1.00 18.27 355 GLU A O 1
ATOM 1409 N N . PRO A 1 175 ? 42.710 3.501 109.828 1.00 17.57 356 PRO A N 1
ATOM 1410 C CA . PRO A 1 175 ? 41.304 3.752 110.252 1.00 17.66 356 PRO A CA 1
ATOM 1411 C C . PRO A 1 175 ? 40.402 4.026 109.062 1.00 16.70 356 PRO A C 1
ATOM 1412 O O . PRO A 1 175 ? 39.207 3.756 109.185 1.00 17.40 356 PRO A O 1
ATOM 1416 N N . LEU A 1 176 ? 40.889 4.533 107.955 1.00 16.82 357 LEU A N 1
ATOM 1417 C CA . LEU A 1 176 ? 40.035 4.772 106.795 1.00 16.76 357 LEU A CA 1
ATOM 1418 C C . LEU A 1 176 ? 39.534 3.450 106.220 1.00 16.42 357 LEU A C 1
ATOM 1419 O O . LEU A 1 176 ? 38.393 3.321 105.827 1.00 16.59 357 LEU A O 1
ATOM 1424 N N . LEU A 1 177 ? 40.435 2.443 106.178 1.00 17.04 358 LEU A N 1
ATOM 1425 C CA . LEU A 1 177 ? 40.036 1.107 105.737 1.00 16.72 358 LEU A CA 1
ATOM 1426 C C . LEU A 1 177 ? 38.986 0.500 106.691 1.00 15.75 358 LEU A C 1
ATOM 1427 O O . LEU A 1 177 ? 37.991 -0.076 106.255 1.00 16.88 358 LEU A O 1
ATOM 1432 N N . GLU A 1 178 ? 39.263 0.629 107.984 1.00 16.86 359 GLU A N 1
ATOM 1433 C CA . GLU A 1 178 ? 38.312 0.154 108.982 1.00 17.36 359 GLU A CA 1
ATOM 1434 C C . GLU A 1 178 ? 36.961 0.833 108.832 1.00 16.34 359 GLU A C 1
ATOM 1435 O O . GLU A 1 178 ? 35.934 0.151 108.910 1.00 18.02 359 GLU A O 1
ATOM 1446 N N . ALA A 1 179 ? 36.993 2.139 108.643 1.00 16.69 360 ALA A N 1
ATOM 1447 C CA . ALA A 1 179 ? 35.785 2.934 108.485 1.00 17.30 360 ALA A CA 1
ATOM 1448 C C . ALA A 1 179 ? 34.985 2.482 107.269 1.00 16.85 360 ALA A C 1
ATOM 1449 O O . ALA A 1 179 ? 33.777 2.346 107.365 1.00 17.10 360 ALA A O 1
ATOM 1451 N N . LEU A 1 180 ? 35.665 2.273 106.134 1.00 16.59 361 LEU A N 1
ATOM 1452 C CA . LEU A 1 180 ? 34.904 1.901 104.942 1.00 16.22 361 LEU A CA 1
ATOM 1453 C C . LEU A 1 180 ? 34.280 0.516 105.123 1.00 15.46 361 LEU A C 1
ATOM 1454 O O . LEU A 1 180 ? 33.137 0.335 104.707 1.00 15.81 361 LEU A O 1
ATOM 1459 N N . ARG A 1 181 ? 35.021 -0.459 105.674 1.00 15.42 362 ARG A N 1
ATOM 1460 C CA . ARG A 1 181 ? 34.388 -1.758 105.836 1.00 15.25 362 ARG A CA 1
ATOM 1461 C C . ARG A 1 181 ? 33.194 -1.682 106.754 1.00 15.50 362 ARG A C 1
ATOM 1462 O O . ARG A 1 181 ? 32.134 -2.271 106.496 1.00 16.24 362 ARG A O 1
ATOM 1470 N N . LEU A 1 182 ? 33.336 -1.007 107.887 1.00 16.27 363 LEU A N 1
ATOM 1471 C CA . LEU A 1 182 ? 32.252 -0.901 108.878 1.00 17.78 363 LEU A CA 1
ATOM 1472 C C . LEU A 1 182 ? 31.029 -0.269 108.217 1.00 16.59 363 LEU A C 1
ATOM 1473 O O . LEU A 1 182 ? 29.894 -0.784 108.353 1.00 18.02 363 LEU A O 1
ATOM 1478 N N . TYR A 1 183 ? 31.256 0.839 107.535 1.00 16.77 364 TYR A N 1
ATOM 1479 C CA . TYR A 1 183 ? 30.134 1.573 106.949 1.00 16.70 364 TYR A CA 1
ATOM 1480 C C . TYR A 1 183 ? 29.467 0.730 105.873 1.00 16.69 364 TYR A C 1
ATOM 1481 O O . TYR A 1 183 ? 28.231 0.680 105.765 1.00 17.79 364 TYR A O 1
ATOM 1490 N N . ALA A 1 184 ? 30.264 0.110 104.991 1.00 16.16 365 ALA A N 1
ATOM 1491 C CA . ALA A 1 184 ? 29.702 -0.580 103.806 1.00 16.05 365 ALA A CA 1
ATOM 1492 C C . ALA A 1 184 ? 28.886 -1.760 104.275 1.00 16.39 365 ALA A C 1
ATOM 1493 O O . ALA A 1 184 ? 27.794 -2.043 103.723 1.00 18.18 365 ALA A O 1
ATOM 1495 N N . ARG A 1 185 ? 29.386 -2.517 105.237 1.00 16.20 366 ARG A N 1
ATOM 1496 C CA . ARG A 1 185 ? 28.673 -3.680 105.741 1.00 17.21 366 ARG A CA 1
ATOM 1497 C C . ARG A 1 185 ? 27.416 -3.308 106.489 1.00 17.73 366 ARG A C 1
ATOM 1498 O O . ARG A 1 185 ? 26.391 -3.984 106.367 1.00 20.52 366 ARG A O 1
ATOM 1506 N N . ARG A 1 186 ? 27.485 -2.205 107.232 1.00 18.36 367 ARG A N 1
ATOM 1507 C CA . ARG A 1 186 ? 26.290 -1.739 107.970 1.00 19.61 367 ARG A CA 1
ATOM 1508 C C . ARG A 1 186 ? 25.214 -1.336 106.979 1.00 19.51 367 ARG A C 1
ATOM 1509 O O . ARG A 1 186 ? 24.054 -1.623 107.194 1.00 22.00 367 ARG A O 1
ATOM 1517 N N . ARG A 1 187 ? 25.604 -0.681 105.905 1.00 19.09 368 ARG A N 1
ATOM 1518 C CA . ARG A 1 187 ? 24.637 -0.134 104.969 1.00 19.71 368 ARG A CA 1
ATOM 1519 C C . ARG A 1 187 ? 23.977 -1.275 104.181 1.00 19.63 368 ARG A C 1
ATOM 1520 O O . ARG A 1 187 ? 22.771 -1.202 103.935 1.00 21.97 368 ARG A O 1
ATOM 1528 N N . ARG A 1 188 ? 24.773 -2.284 103.809 1.00 19.26 369 ARG A N 1
ATOM 1529 C CA . ARG A 1 188 ? 24.245 -3.346 102.990 1.00 19.44 369 ARG A CA 1
ATOM 1530 C C . ARG A 1 188 ? 24.758 -4.672 103.475 1.00 18.97 369 ARG A C 1
ATOM 1531 O O . ARG A 1 188 ? 25.657 -5.313 102.914 1.00 20.20 369 ARG A O 1
ATOM 1539 N N . PRO A 1 189 ? 24.187 -5.127 104.598 1.00 20.58 370 PRO A N 1
ATOM 1540 C CA . PRO A 1 189 ? 24.676 -6.345 105.257 1.00 22.36 370 PRO A CA 1
ATOM 1541 C C . PRO A 1 189 ? 24.507 -7.592 104.399 1.00 23.87 370 PRO A C 1
ATOM 1542 O O . PRO A 1 189 ? 25.263 -8.550 104.600 1.00 29.38 370 PRO A O 1
ATOM 1546 N N . SER A 1 190 ? 23.612 -7.591 103.436 1.00 23.96 371 SER A N 1
ATOM 1547 C CA . SER A 1 190 ? 23.418 -8.793 102.630 1.00 26.37 371 SER A CA 1
ATOM 1548 C C . SER A 1 190 ? 24.313 -8.840 101.390 1.00 25.15 371 SER A C 1
ATOM 1549 O O . SER A 1 190 ? 24.178 -9.780 100.603 1.00 28.74 371 SER A O 1
ATOM 1554 N N . GLN A 1 191 ? 25.226 -7.884 101.221 1.00 23.64 372 GLN A N 1
ATOM 1555 C CA . GLN A 1 191 ? 26.176 -7.807 100.137 1.00 22.35 372 GLN A CA 1
ATOM 1556 C C . GLN A 1 191 ? 27.597 -7.729 100.672 1.00 19.70 372 GLN A C 1
ATOM 1557 O O . GLN A 1 191 ? 28.287 -6.693 100.536 1.00 19.82 372 GLN A O 1
ATOM 1563 N N . PRO A 1 192 ? 28.082 -8.784 101.307 1.00 21.16 373 PRO A N 1
ATOM 1564 C CA . PRO A 1 192 ? 29.383 -8.683 101.987 1.00 20.76 373 PRO A CA 1
ATOM 1565 C C . PRO A 1 192 ? 30.570 -8.568 101.034 1.00 19.92 373 PRO A C 1
ATOM 1566 O O . PRO A 1 192 ? 31.687 -8.330 101.491 1.00 22.22 373 PRO A O 1
ATOM 1570 N N . TYR A 1 193 ? 30.427 -8.760 99.723 1.00 18.98 374 TYR A N 1
ATOM 1571 C CA . TYR A 1 193 ? 31.573 -8.593 98.836 1.00 18.77 374 TYR A CA 1
ATOM 1572 C C . TYR A 1 193 ? 31.735 -7.122 98.423 1.00 18.70 374 TYR A C 1
ATOM 1573 O O . TYR A 1 193 ? 32.644 -6.768 97.694 1.00 18.68 374 TYR A O 1
ATOM 1582 N N . MET A 1 194 ? 30.900 -6.221 98.917 1.00 19.12 375 MET A N 1
ATOM 1583 C CA . MET A 1 194 ? 31.028 -4.816 98.499 1.00 19.14 375 MET A CA 1
ATOM 1584 C C . MET A 1 194 ? 32.327 -4.204 98.926 1.00 18.79 375 MET A C 1
ATOM 1585 O O . MET A 1 194 ? 32.989 -3.553 98.094 1.00 18.94 375 MET A O 1
ATOM 1594 N N . PHE A 1 195 ? 32.758 -4.393 100.184 1.00 18.07 376 PHE A N 1
ATOM 1595 C CA . PHE A 1 195 ? 34.061 -3.806 100.561 1.00 18.22 376 PHE A CA 1
ATOM 1596 C C . PHE A 1 195 ? 35.218 -4.331 99.740 1.00 17.20 376 PHE A C 1
ATOM 1597 O O . PHE A 1 195 ? 35.996 -3.496 99.243 1.00 17.13 376 PHE A O 1
ATOM 1605 N N . PRO A 1 196 ? 35.423 -5.623 99.572 1.00 16.49 377 PRO A N 1
ATOM 1606 C CA . PRO A 1 196 ? 36.564 -6.053 98.729 1.00 16.76 377 PRO A CA 1
ATOM 1607 C C . PRO A 1 196 ? 36.386 -5.582 97.314 1.00 16.12 377 PRO A C 1
ATOM 1608 O O . PRO A 1 196 ? 37.391 -5.254 96.663 1.00 17.73 377 PRO A O 1
ATOM 1612 N N . ARG A 1 197 ? 35.198 -5.546 96.773 1.00 16.77 378 ARG A N 1
ATOM 1613 C CA . ARG A 1 197 ? 35.010 -5.039 95.415 1.00 17.05 378 ARG A CA 1
ATOM 1614 C C . ARG A 1 197 ? 35.438 -3.565 95.311 1.00 16.91 378 ARG A C 1
ATOM 1615 O O . ARG A 1 197 ? 36.067 -3.190 94.349 1.00 17.69 378 ARG A O 1
ATOM 1623 N N . MET A 1 198 ? 35.061 -2.785 96.326 1.00 17.10 379 MET A N 1
ATOM 1624 C CA . MET A 1 198 ? 35.481 -1.373 96.333 1.00 17.57 379 MET A CA 1
ATOM 1625 C C . MET A 1 198 ? 36.981 -1.243 96.353 1.00 17.30 379 MET A C 1
ATOM 1626 O O . MET A 1 198 ? 37.556 -0.445 95.598 1.00 17.55 379 MET A O 1
ATOM 1635 N N . LEU A 1 199 ? 37.664 -2.002 97.231 1.00 18.28 380 LEU A N 1
ATOM 1636 C CA . LEU A 1 199 ? 39.136 -1.903 97.267 1.00 19.06 380 LEU A CA 1
ATOM 1637 C C . LEU A 1 199 ? 39.746 -2.286 95.937 1.00 18.61 380 LEU A C 1
ATOM 1638 O O . LEU A 1 199 ? 40.714 -1.658 95.495 1.00 20.92 380 LEU A O 1
ATOM 1643 N N . MET A 1 200 ? 39.215 -3.318 95.284 1.00 18.87 381 MET A N 1
ATOM 1644 C CA . MET A 1 200 ? 39.815 -3.715 93.971 1.00 19.47 381 MET A CA 1
ATOM 1645 C C . MET A 1 200 ? 39.591 -2.654 92.935 1.00 18.51 381 MET A C 1
ATOM 1646 O O . MET A 1 200 ? 40.353 -2.583 91.977 1.00 20.63 381 MET A O 1
ATOM 1655 N N . LYS A 1 201 ? 38.589 -1.780 93.070 1.00 19.35 382 LYS A N 1
ATOM 1656 C CA . LYS A 1 201 ? 38.471 -0.685 92.115 1.00 20.36 382 LYS A CA 1
ATOM 1657 C C . LYS A 1 201 ? 39.647 0.265 92.221 1.00 19.58 382 LYS A C 1
ATOM 1658 O O . LYS A 1 201 ? 39.857 0.946 91.230 1.00 21.90 382 LYS A O 1
ATOM 1664 N N . ILE A 1 202 ? 40.316 0.347 93.362 1.00 21.10 383 ILE A N 1
ATOM 1665 C CA . ILE A 1 202 ? 41.491 1.217 93.422 1.00 21.33 383 ILE A CA 1
ATOM 1666 C C . ILE A 1 202 ? 42.561 0.742 92.457 1.00 20.13 383 ILE A C 1
ATOM 1667 O O . ILE A 1 202 ? 43.201 1.534 91.739 1.00 20.01 383 ILE A O 1
ATOM 1672 N N . THR A 1 203 ? 42.755 -0.543 92.314 1.00 20.68 384 THR A N 1
ATOM 1673 C CA . THR A 1 203 ? 43.645 -1.119 91.355 1.00 22.39 384 THR A CA 1
ATOM 1674 C C . THR A 1 203 ? 43.232 -0.808 89.914 1.00 21.79 384 THR A C 1
ATOM 1675 O O . THR A 1 203 ? 44.054 -0.418 89.087 1.00 23.01 384 THR A O 1
ATOM 1679 N N . ASP A 1 204 ? 41.940 -0.947 89.602 1.00 22.81 385 ASP A N 1
ATOM 1680 C CA . ASP A 1 204 ? 41.450 -0.614 88.276 1.00 24.04 385 ASP A CA 1
ATOM 1681 C C . ASP A 1 204 ? 41.704 0.868 87.990 1.00 23.66 385 ASP A C 1
ATOM 1682 O O . ASP A 1 204 ? 42.092 1.299 86.918 1.00 26.47 385 ASP A O 1
ATOM 1687 N N . LEU A 1 205 ? 41.455 1.685 89.015 1.00 23.63 386 LEU A N 1
ATOM 1688 C CA . LEU A 1 205 ? 41.625 3.130 88.888 1.00 24.13 386 LEU A CA 1
ATOM 1689 C C . LEU A 1 205 ? 43.070 3.471 88.600 1.00 23.94 386 LEU A C 1
ATOM 1690 O O . LEU A 1 205 ? 43.329 4.303 87.699 1.00 26.28 386 LEU A O 1
ATOM 1695 N N . ARG A 1 206 ? 44.021 2.809 89.277 1.00 23.10 387 ARG A N 1
ATOM 1696 C CA . ARG A 1 206 ? 45.447 3.020 89.000 1.00 23.53 387 ARG A CA 1
ATOM 1697 C C . ARG A 1 206 ? 45.786 2.651 87.556 1.00 23.88 387 ARG A C 1
ATOM 1698 O O . ARG A 1 206 ? 46.581 3.301 86.860 1.00 25.78 387 ARG A O 1
ATOM 1706 N N . GLY A 1 207 ? 45.154 1.605 87.039 1.00 24.20 388 GLY A N 1
ATOM 1707 C CA . GLY A 1 207 ? 45.425 1.253 85.628 1.00 24.70 388 GLY A CA 1
ATOM 1708 C C . GLY A 1 207 ? 44.957 2.347 84.684 1.00 23.43 388 GLY A C 1
ATOM 1709 O O . GLY A 1 207 ? 45.625 2.731 83.729 1.00 24.80 388 GLY A O 1
ATOM 1710 N N . ILE A 1 208 ? 43.772 2.903 84.957 1.00 23.21 389 ILE A N 1
ATOM 1711 C CA . ILE A 1 208 ? 43.246 3.913 84.040 1.00 23.90 389 ILE A CA 1
ATOM 1712 C C . ILE A 1 208 ? 43.956 5.230 84.265 1.00 21.08 389 ILE A C 1
ATOM 1713 O O . ILE A 1 208 ? 44.126 5.933 83.259 1.00 23.24 389 ILE A O 1
ATOM 1722 N N . SER A 1 209 ? 44.431 5.520 85.479 1.00 21.18 390 SER A N 1
ATOM 1723 C CA . SER A 1 209 ? 45.242 6.755 85.655 1.00 21.36 390 SER A CA 1
ATOM 1724 C C . SER A 1 209 ? 46.617 6.619 85.025 1.00 21.21 390 SER A C 1
ATOM 1725 O O . SER A 1 209 ? 47.169 7.609 84.495 1.00 23.21 390 SER A O 1
ATOM 1730 N N . THR A 1 210 ? 47.182 5.403 85.030 1.00 21.61 391 THR A N 1
ATOM 1731 C CA . THR A 1 210 ? 48.418 5.225 84.263 1.00 20.87 391 THR A CA 1
ATOM 1732 C C . THR A 1 210 ? 48.183 5.471 82.781 1.00 20.78 391 THR A C 1
ATOM 1733 O O . THR A 1 210 ? 48.995 6.159 82.153 1.00 24.49 391 THR A O 1
ATOM 1737 N N . LYS A 1 211 ? 47.099 4.971 82.210 1.00 20.88 392 LYS A N 1
ATOM 1738 C CA . LYS A 1 211 ? 46.760 5.239 80.819 1.00 21.27 392 LYS A CA 1
ATOM 1739 C C . LYS A 1 211 ? 46.491 6.725 80.633 1.00 21.43 392 LYS A C 1
ATOM 1740 O O . LYS A 1 211 ? 46.792 7.334 79.621 1.00 23.21 392 LYS A O 1
ATOM 1746 N N . GLY A 1 212 ? 45.916 7.426 81.607 1.00 21.18 393 GLY A N 1
ATOM 1747 C CA . GLY A 1 212 ? 45.660 8.849 81.522 1.00 21.18 393 GLY A CA 1
ATOM 1748 C C . GLY A 1 212 ? 46.957 9.638 81.470 1.00 19.92 393 GLY A C 1
ATOM 1749 O O . GLY A 1 212 ? 47.029 10.577 80.676 1.00 22.81 393 GLY A O 1
ATOM 1750 N N . ALA A 1 213 ? 47.982 9.250 82.229 1.00 22.36 394 ALA A N 1
ATOM 1751 C CA . ALA A 1 213 ? 49.271 9.905 82.110 1.00 23.56 394 ALA A CA 1
ATOM 1752 C C . ALA A 1 213 ? 49.901 9.703 80.728 1.00 25.01 394 ALA A C 1
ATOM 1753 O O . ALA A 1 213 ? 50.531 10.576 80.140 1.00 26.11 394 ALA A O 1
ATOM 1755 N N . GLU A 1 214 ? 49.660 8.514 80.147 1.00 25.06 395 GLU A N 1
ATOM 1756 C CA . GLU A 1 214 ? 50.156 8.286 78.800 1.00 25.82 395 GLU A CA 1
ATOM 1757 C C . GLU A 1 214 ? 49.407 9.184 77.814 1.00 24.47 395 GLU A C 1
ATOM 1758 O O . GLU A 1 214 ? 49.998 9.767 76.870 1.00 25.66 395 GLU A O 1
ATOM 1764 N N . ARG A 1 215 ? 48.107 9.310 77.958 1.00 22.99 396 ARG A N 1
ATOM 1765 C CA . ARG A 1 215 ? 47.290 10.179 77.089 1.00 21.97 396 ARG A CA 1
ATOM 1766 C C . ARG A 1 215 ? 47.753 11.627 77.244 1.00 22.18 396 ARG A C 1
ATOM 1767 O O . ARG A 1 215 ? 47.785 12.367 76.265 1.00 22.73 396 ARG A O 1
ATOM 1775 N N . ALA A 1 216 ? 48.141 12.072 78.431 1.00 21.89 397 ALA A N 1
ATOM 1776 C CA . ALA A 1 216 ? 48.612 13.450 78.643 1.00 22.34 397 ALA A CA 1
ATOM 1777 C C . ALA A 1 216 ? 49.803 13.720 77.711 1.00 23.93 397 ALA A C 1
ATOM 1778 O O . ALA A 1 216 ? 49.925 14.802 77.122 1.00 25.30 397 ALA A O 1
ATOM 1780 N N . ILE A 1 217 ? 50.685 12.746 77.514 1.00 25.81 398 ILE A N 1
ATOM 1781 C CA . ILE A 1 217 ? 51.856 12.925 76.688 1.00 27.91 398 ILE A CA 1
ATOM 1782 C C . ILE A 1 217 ? 51.449 13.172 75.248 1.00 27.07 398 ILE A C 1
ATOM 1783 O O . ILE A 1 217 ? 51.913 14.087 74.548 1.00 31.13 398 ILE A O 1
ATOM 1788 N N . THR A 1 218 ? 50.522 12.391 74.704 1.00 26.08 399 THR A N 1
ATOM 1789 C CA . THR A 1 218 ? 50.118 12.636 73.301 1.00 28.81 399 THR A CA 1
ATOM 1790 C C . THR A 1 218 ? 49.248 13.887 73.188 1.00 26.67 399 THR A C 1
ATOM 1791 O O . THR A 1 218 ? 49.371 14.605 72.214 1.00 28.15 399 THR A O 1
ATOM 1795 N N . LEU A 1 219 ? 48.423 14.201 74.191 1.00 25.54 400 LEU A N 1
ATOM 1796 C CA . LEU A 1 219 ? 47.554 15.379 74.165 1.00 25.57 400 LEU A CA 1
ATOM 1797 C C . LEU A 1 219 ? 48.370 16.662 74.119 1.00 27.69 400 LEU A C 1
ATOM 1798 O O . LEU A 1 219 ? 48.026 17.670 73.483 1.00 27.14 400 LEU A O 1
ATOM 1803 N N . LYS A 1 220 ? 49.534 16.620 74.802 1.00 29.40 401 LYS A N 1
ATOM 1804 C CA . LYS A 1 220 ? 50.376 17.808 74.813 1.00 33.02 401 LYS A CA 1
ATOM 1805 C C . LYS A 1 220 ? 50.753 18.272 73.416 1.00 34.95 401 LYS A C 1
ATOM 1806 O O . LYS A 1 220 ? 50.955 19.480 73.151 1.00 41.16 401 LYS A O 1
ATOM 1812 N N . MET A 1 221 ? 50.875 17.309 72.494 1.00 35.89 402 MET A N 1
ATOM 1813 C CA . MET A 1 221 ? 51.317 17.628 71.127 1.00 39.62 402 MET A CA 1
ATOM 1814 C C . MET A 1 221 ? 50.172 18.138 70.255 1.00 35.76 402 MET A C 1
ATOM 1815 O O . MET A 1 221 ? 50.400 18.576 69.117 1.00 39.57 402 MET A O 1
ATOM 1820 N N . GLU A 1 222 ? 48.961 18.033 70.797 1.00 31.64 403 GLU A N 1
ATOM 1821 C CA . GLU A 1 222 ? 47.745 18.394 70.066 1.00 31.94 403 GLU A CA 1
ATOM 1822 C C . GLU A 1 222 ? 47.280 19.790 70.441 1.00 32.33 403 GLU A C 1
ATOM 1823 O O . GLU A 1 222 ? 46.511 20.442 69.737 1.00 40.15 403 GLU A O 1
ATOM 1829 N N . ILE A 1 223 ? 47.699 20.294 71.594 1.00 32.72 404 ILE A N 1
ATOM 1830 C CA . ILE A 1 223 ? 47.206 21.572 72.088 1.00 32.86 404 ILE A CA 1
ATOM 1831 C C . ILE A 1 223 ? 48.171 22.700 71.796 1.00 34.57 404 ILE A C 1
ATOM 1832 O O . ILE A 1 223 ? 49.394 22.469 71.742 1.00 36.05 404 ILE A O 1
ATOM 1837 N N . PRO A 1 224 ? 47.716 23.916 71.549 1.00 38.46 405 PRO A N 1
ATOM 1838 C CA . PRO A 1 224 ? 48.732 24.903 71.144 1.00 39.74 405 PRO A CA 1
ATOM 1839 C C . PRO A 1 224 ? 49.560 25.510 72.243 1.00 40.37 405 PRO A C 1
ATOM 1840 O O . PRO A 1 224 ? 50.510 26.237 71.914 1.00 46.65 405 PRO A O 1
ATOM 1844 N N . GLY A 1 225 ? 49.268 25.263 73.503 1.00 38.92 406 GLY A N 1
ATOM 1845 C CA . GLY A 1 225 ? 50.249 25.714 74.512 1.00 36.59 406 GLY A CA 1
ATOM 1846 C C . GLY A 1 225 ? 50.462 24.647 75.560 1.00 32.76 406 GLY A C 1
ATOM 1847 O O . GLY A 1 225 ? 49.962 23.567 75.444 1.00 36.59 406 GLY A O 1
ATOM 1848 N N . PRO A 1 226 ? 51.184 24.945 76.650 1.00 31.27 407 PRO A N 1
ATOM 1849 C CA . PRO A 1 226 ? 51.240 24.034 77.789 1.00 28.89 407 PRO A CA 1
ATOM 1850 C C . PRO A 1 226 ? 49.898 23.907 78.504 1.00 27.27 407 PRO A C 1
ATOM 1851 O O . PRO A 1 226 ? 48.982 24.716 78.492 1.00 27.97 407 PRO A O 1
ATOM 1855 N N . MET A 1 227 ? 49.841 22.749 79.148 1.00 24.58 408 MET A N 1
ATOM 1856 C CA . MET A 1 227 ? 48.722 22.462 80.010 1.00 22.10 408 MET A CA 1
ATOM 1857 C C . MET A 1 227 ? 48.750 23.388 81.229 1.00 20.28 408 MET A C 1
ATOM 1858 O O . MET A 1 227 ? 49.783 23.934 81.567 1.00 21.28 408 MET A O 1
ATOM 1863 N N . PRO A 1 228 ? 47.606 23.615 81.863 1.00 20.24 409 PRO A N 1
ATOM 1864 C CA . PRO A 1 228 ? 47.547 24.442 83.056 1.00 20.09 409 PRO A CA 1
ATOM 1865 C C . PRO A 1 228 ? 48.527 23.964 84.120 1.00 17.92 409 PRO A C 1
ATOM 1866 O O . PRO A 1 228 ? 48.818 22.783 84.269 1.00 19.10 409 PRO A O 1
ATOM 1870 N N . PRO A 1 229 ? 49.087 24.910 84.885 1.00 17.97 410 PRO A N 1
ATOM 1871 C CA . PRO A 1 229 ? 50.194 24.626 85.805 1.00 18.41 410 PRO A CA 1
ATOM 1872 C C . PRO A 1 229 ? 49.834 23.574 86.850 1.00 18.31 410 PRO A C 1
ATOM 1873 O O . PRO A 1 229 ? 50.693 22.730 87.202 1.00 18.33 410 PRO A O 1
ATOM 1877 N N . LEU A 1 230 ? 48.628 23.548 87.405 1.00 18.28 411 LEU A N 1
ATOM 1878 C CA . LEU A 1 230 ? 48.332 22.533 88.422 1.00 18.33 411 LEU A CA 1
ATOM 1879 C C . LEU A 1 230 ? 48.220 21.146 87.781 1.00 17.52 411 LEU A C 1
ATOM 1880 O O . LEU A 1 230 ? 48.493 20.141 88.440 1.00 17.85 411 LEU A O 1
ATOM 1889 N N . ILE A 1 231 ? 47.803 21.073 86.532 1.00 17.50 412 ILE A N 1
ATOM 1890 C CA . ILE A 1 231 ? 47.807 19.796 85.801 1.00 17.73 412 ILE A CA 1
ATOM 1891 C C . ILE A 1 231 ? 49.241 19.346 85.619 1.00 17.17 412 ILE A C 1
ATOM 1892 O O . ILE A 1 231 ? 49.556 18.173 85.827 1.00 18.63 412 ILE A O 1
ATOM 1897 N N . ARG A 1 232 ? 50.142 20.291 85.231 1.00 16.96 413 ARG A N 1
ATOM 1898 C CA . ARG A 1 232 ? 51.532 19.876 85.083 1.00 18.33 413 ARG A CA 1
ATOM 1899 C C . ARG A 1 232 ? 52.103 19.410 86.414 1.00 16.64 413 ARG A C 1
ATOM 1900 O O . ARG A 1 232 ? 52.876 18.463 86.469 1.00 18.73 413 ARG A O 1
ATOM 1908 N N . GLU A 1 233 ? 51.756 20.061 87.534 1.00 18.14 414 GLU A N 1
ATOM 1909 C CA . GLU A 1 233 ? 52.208 19.585 88.842 1.00 18.88 414 GLU A CA 1
ATOM 1910 C C . GLU A 1 233 ? 51.757 18.152 89.106 1.00 18.57 414 GLU A C 1
ATOM 1911 O O . GLU A 1 233 ? 52.494 17.343 89.661 1.00 19.53 414 GLU A O 1
ATOM 1917 N N . MET A 1 234 ? 50.550 17.834 88.740 1.00 18.77 415 MET A N 1
ATOM 1918 C CA . MET A 1 234 ? 50.007 16.504 88.959 1.00 19.88 415 MET A CA 1
ATOM 1919 C C . MET A 1 234 ? 50.743 15.455 88.157 1.00 19.16 415 MET A C 1
ATOM 1920 O O . MET A 1 234 ? 50.963 14.322 88.592 1.00 23.35 415 MET A O 1
ATOM 1925 N N . LEU A 1 235 ? 51.105 15.821 86.911 1.00 19.74 416 LEU A N 1
ATOM 1926 C CA . LEU A 1 235 ? 51.745 14.920 85.966 1.00 20.42 416 LEU A CA 1
ATOM 1927 C C . LEU A 1 235 ? 53.206 14.671 86.189 1.00 21.87 416 LEU A C 1
ATOM 1928 O O . LEU A 1 235 ? 53.761 13.688 85.717 1.00 24.63 416 LEU A O 1
ATOM 1933 N N . GLU A 1 236 ? 53.862 15.561 86.934 1.00 24.05 417 GLU A N 1
ATOM 1934 C CA . GLU A 1 236 ? 55.256 15.317 87.201 1.00 27.31 417 GLU A CA 1
ATOM 1935 C C . GLU A 1 236 ? 55.374 14.326 88.375 1.00 31.81 417 GLU A C 1
ATOM 1936 O O . GLU A 1 236 ? 55.098 14.703 89.522 1.00 43.77 417 GLU A O 1
#

CATH classification: 1.10.565.10

=== Feature glossary ===
The record interleaves many kinds of information about one protein. Here is each kind framed as the question it answers.

Q: What known structures does this most resemble?
A: Structural nearest neighbors (via Foldseek easy-search vs the PDB). Reported per hit: target PDB id, E-value, and alignment TM-score. A TM-score above ~0.5 is the conventional threshold for 'same fold'.

Q: Where is each backbone atom in 3D?
A: The mmCIF table is the protein's shape written out atom by atom. For each backbone N, Cα, C, and carbonyl O, it records an (x, y, z) coordinate triple in Å plus the residue type, chain letter, and residue number.

Q: What are the backbone torsion angles?
A: The φ/ψ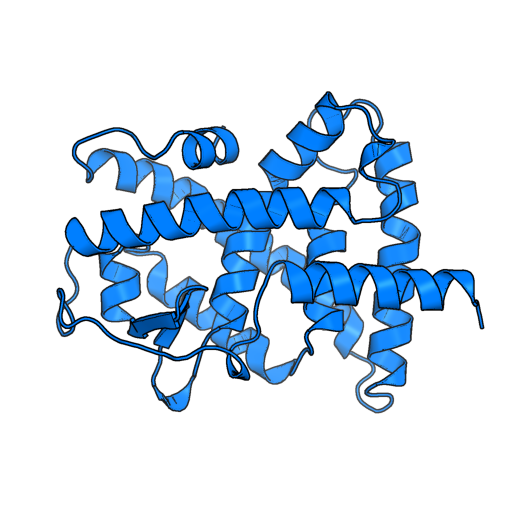 torsion pair specifies the backbone conformation at each residue. φ rotates about the N–Cα bond, ψ about the Cα–C bond. Steric clashes forbid most of the (φ, ψ) plane — the allowed regions (α-helix basin, β-sheet basin, left-handed helix) are the Ramachandran-allowed regions.

Q: Which residues are buried vs exposed?
A: Solvent-accessible surface area (SASA) is the area in Å² traced out by the centre of a 1.4 Å probe sphere (a water molecule) rolled over the protein's van der Waals surface (Shrake–Rupley / Lee–Richards construction). Buried residues have near-zero SASA; fully exposed residues can exceed 200 Å². The total SASA scales roughly with the number of surface residues.

Q: How confident is the AlphaFold model at each residue?
A: pLDDT is the predicted lDDT-Cα score: AlphaFold's confidence that the local environment of each residue (all inter-atomic distances within 15 Å) is correctly placed. It is a per-residue number between 0 and 100, with higher meaning more reliable.

Q: What does the local fold look like, residue by residue?
A: 3Di is Foldseek's structural alphabet. Each residue is assigned one of twenty discrete states based on how its Cα sits relative to its spatial (not sequential) neighbors. Aligning 3Di strings finds structural homologs roughly as well as full 3D superposition, but orders of magnitude faster.

Q: How big and how compact is the whole molecule?
A: Radius of gyration (Rg) is the root-mean-square distance of Cα atoms from their centroid — a single number for overall size and compactness. A globular domain of N residues has Rg ≈ 2.2·N^0.38 Å; an extended or disordered chain has a much larger Rg. The Cα contact count is the number of residue pairs whose Cα atoms are within 8 Å and are more than four positions apart in sequence — a standard proxy for tertiary packing density. The bounding box is the smallest axis-aligned box enclosing all Cα atoms.

Q: Which residues are in helices, strands, or loops?
A: DSSP 8-state secondary structure assigns each residue one of H (α-helix), G (3₁₀-helix), I (π-helix), E (extended β-strand), B (isolated β-bridge), T (hydrogen-bonded turn), S (bend), or '-' (coil). The assignment is computed from backbone hydrogen-bond geometry via the Kabsch–Sander algorithm.

Q: How mobile is each atom in the crystal?
A: Crystallographic B-factors measure how much each atom's electron density is smeared out, in Å². They rise in mobile loops and surface residues and fall in the buried interior. In AlphaFold models this column is repurposed to hold pLDDT instead.

Q: What if only a Cα trace is available?
A: P-SEA three-state annotation labels each residue as helix, strand, or coil based purely on the geometry of the Cα trace. It serves as a fallback when the full backbone (and thus DSSP) is unavailable.

Q: What family and function is it annotated with?
A: Database cross-references. InterPro integrates a dozen domain/family signature databases into unified entries with residue-range hits. GO terms attach function/process/location labels with evidence codes. CATH codes position the fold in a four-level structural taxonomy. Organism is the NCBI-taxonomy species name.

Q: Are the domains correctly placed relative to each other?
A: Predicted Aligned Error (PAE) is an AlphaFold confidence matrix: entry (i, j) is the expected error in the position of residue j, in ångströms, when the prediction is superimposed on the true structure at residue i. Low PAE within a block of residues means that block is internally rigid and well-predicted; high PAE between two blocks means their relative placement is uncertain even if each block individually is confident.

Q: What do the diagnostic plots show?
A: Three diagnostic plots accompany the record. The Cα contact map visualizes the tertiary structure as a 2D adjacency matrix (8 Å cutoff, sequence-local contacts suppressed). The Ramachandran plot shows the distribution of backbone (φ, ψ) torsions, with points in the α and β basins reflecting secondary structure content. The PAE plot shows AlphaFold's inter-residue confidence as a color matrix.

Q: What is the amino-acid chain?
A: Primary structure: the covalent order of the twenty standard amino acids along the backbone. Two proteins with the same sequence will (almost always) fold to the same structure; two with 30% identity often share a fold but not the details.

Q: What do the rendered images show?
A: The six renders are orthographic views along the three Cartesian axes in both directions. Representation (cartoon, sticks, or surface) and color scheme (sequence-rainbow or by-chain) vary across proteins so the training set covers all the common visualization conventions.